Protein AF-A0A972IQE5-F1 (afdb_monomer)

Sequence (345 aa):
GMAANNNPVFAEQLKTFRPAGYCFNGPLTEIPEAVRRFESVESMLDAVRPDFSVIASSGGISLSYALKAAETSRRICLANKESVVLGGRLIPERVKVLGKELIPVDSEHSGLFQLLLGTDPSEIQMAYITASGGALRDWDASKKEDATVEQVLRHPNWKMGAKITVDSATLMNKALEMIEAKFLFGLPTEKIGVAFCHNSFIHALIAYRDGHYKMHAGMPDMRIPIAYAFTCPERVSAPEGHDVIRDGYNGLFEPILLKPADPEAHPALRLARTVLEEPNALRIALNAANEAAVQLFLEKRVSFGEVTRIVEKAVSSQEAWEIESPSEILEFHEEIKRRVRCAYV

Structure (mmCIF, N/CA/C/O backbone):
data_AF-A0A972IQE5-F1
#
_entry.id   AF-A0A972IQE5-F1
#
loop_
_atom_site.group_PDB
_atom_site.id
_atom_site.type_symbol
_atom_site.label_atom_id
_atom_site.label_alt_id
_atom_site.label_comp_id
_atom_site.label_asym_id
_atom_site.label_entity_id
_atom_site.label_seq_id
_atom_site.pdbx_PDB_ins_code
_atom_site.Cartn_x
_atom_site.Cartn_y
_atom_site.Cartn_z
_atom_site.occupancy
_atom_site.B_iso_or_equiv
_atom_site.auth_seq_id
_atom_site.auth_comp_id
_atom_site.auth_asym_id
_atom_site.auth_atom_id
_atom_site.pdbx_PDB_model_num
ATOM 1 N N . GLY A 1 1 ? 18.160 1.786 -14.859 1.00 93.44 1 GLY A N 1
ATOM 2 C CA . GLY A 1 1 ? 18.252 3.165 -14.342 1.00 93.44 1 GLY A CA 1
ATOM 3 C C . GLY A 1 1 ? 18.025 3.157 -12.846 1.00 93.44 1 GLY A C 1
ATOM 4 O O . GLY A 1 1 ? 17.587 2.135 -12.333 1.00 93.44 1 GLY A O 1
ATOM 5 N N . MET A 1 2 ? 18.320 4.252 -12.152 1.00 95.25 2 M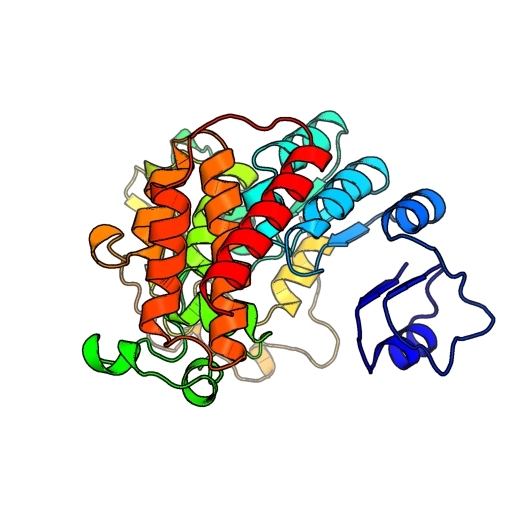ET A N 1
ATOM 6 C CA . MET A 1 2 ? 18.058 4.396 -10.713 1.00 95.25 2 MET A CA 1
ATOM 7 C C . MET A 1 2 ? 17.368 5.726 -10.425 1.00 95.25 2 MET A C 1
ATOM 9 O O . MET A 1 2 ? 17.744 6.746 -10.991 1.00 95.25 2 MET A O 1
ATOM 13 N N . ALA A 1 3 ? 16.379 5.736 -9.537 1.00 94.44 3 ALA A N 1
ATOM 14 C CA . ALA A 1 3 ? 15.700 6.959 -9.130 1.00 94.44 3 ALA A CA 1
ATOM 15 C C . ALA A 1 3 ? 15.634 7.070 -7.607 1.00 94.44 3 ALA A C 1
ATOM 17 O O . ALA A 1 3 ? 15.387 6.073 -6.930 1.00 94.44 3 ALA A O 1
ATOM 18 N N . ALA A 1 4 ? 15.844 8.272 -7.072 1.00 92.25 4 ALA A N 1
ATOM 19 C CA . ALA A 1 4 ? 15.686 8.545 -5.646 1.00 92.25 4 ALA A CA 1
ATOM 20 C C . ALA A 1 4 ? 15.343 10.017 -5.372 1.00 92.25 4 ALA A C 1
ATOM 22 O O . ALA A 1 4 ? 15.527 10.893 -6.218 1.00 92.25 4 ALA A O 1
ATOM 23 N N . ASN A 1 5 ? 14.865 10.281 -4.158 1.00 88.00 5 ASN A N 1
ATOM 24 C CA . ASN A 1 5 ? 14.629 11.620 -3.627 1.00 88.00 5 ASN A CA 1
ATOM 25 C C . ASN A 1 5 ? 15.332 11.737 -2.268 1.00 88.00 5 ASN A C 1
ATOM 27 O O . ASN A 1 5 ? 15.163 10.842 -1.441 1.00 88.00 5 ASN A O 1
ATOM 31 N N . ASN A 1 6 ? 16.120 12.797 -2.056 1.00 82.00 6 ASN A N 1
ATOM 32 C CA . ASN A 1 6 ? 16.798 13.118 -0.791 1.00 82.00 6 ASN A CA 1
ATOM 33 C C . ASN A 1 6 ? 17.418 11.901 -0.074 1.00 82.00 6 ASN A C 1
ATOM 35 O O . ASN A 1 6 ? 17.213 11.687 1.120 1.00 82.00 6 ASN A O 1
ATOM 39 N N . ASN A 1 7 ? 18.169 11.079 -0.813 1.00 83.56 7 ASN A N 1
ATOM 40 C CA . ASN A 1 7 ? 18.771 9.859 -0.285 1.00 83.56 7 ASN A CA 1
ATOM 41 C C . ASN A 1 7 ? 20.300 10.019 -0.144 1.00 83.56 7 ASN A C 1
ATOM 43 O O . ASN A 1 7 ? 20.986 10.141 -1.162 1.00 83.56 7 ASN A O 1
ATOM 47 N N . PRO A 1 8 ? 20.849 9.978 1.088 1.00 85.00 8 PRO A N 1
ATOM 48 C CA . PRO A 1 8 ? 22.265 10.250 1.340 1.00 85.00 8 PRO A CA 1
ATOM 49 C C . PRO A 1 8 ? 23.209 9.172 0.795 1.00 85.00 8 PRO A C 1
ATOM 51 O O . PRO A 1 8 ? 24.376 9.461 0.554 1.00 85.00 8 PRO A O 1
ATOM 54 N N . VAL A 1 9 ? 22.730 7.943 0.568 1.00 89.44 9 VAL A N 1
ATOM 55 C CA . VAL A 1 9 ? 23.556 6.852 0.024 1.00 89.44 9 VAL A CA 1
ATOM 56 C C . VAL A 1 9 ? 23.466 6.740 -1.498 1.00 89.44 9 VAL A C 1
ATOM 58 O O . VAL A 1 9 ? 24.129 5.892 -2.092 1.00 89.44 9 VAL A O 1
ATOM 61 N N . PHE A 1 10 ? 22.664 7.584 -2.157 1.00 91.12 10 PHE A N 1
ATOM 62 C CA . PHE A 1 10 ? 22.405 7.457 -3.591 1.00 91.12 10 PHE A CA 1
ATOM 63 C C . PHE A 1 10 ? 23.668 7.646 -4.438 1.00 91.12 10 PHE A C 1
ATOM 65 O O . PHE A 1 10 ? 23.875 6.899 -5.389 1.00 91.12 10 PHE A O 1
ATOM 72 N N . ALA A 1 11 ? 24.556 8.573 -4.063 1.00 88.62 11 ALA A N 1
ATOM 73 C CA . ALA A 1 11 ? 25.835 8.765 -4.751 1.00 88.62 11 ALA A CA 1
ATOM 74 C C . ALA A 1 11 ? 26.698 7.487 -4.732 1.00 88.62 11 ALA A C 1
ATOM 76 O O . ALA A 1 11 ? 27.207 7.065 -5.770 1.00 88.62 11 ALA A O 1
ATOM 77 N N . GLU A 1 12 ? 26.792 6.816 -3.581 1.00 90.19 12 GLU A N 1
ATOM 78 C CA . GLU A 1 12 ? 27.522 5.548 -3.446 1.00 90.19 12 GLU A CA 1
ATOM 79 C C . GLU A 1 12 ? 26.855 4.403 -4.219 1.00 90.19 12 GLU A C 1
ATOM 81 O O . GLU A 1 12 ? 27.531 3.581 -4.843 1.00 90.19 12 GLU A O 1
ATOM 86 N N . GLN A 1 13 ? 25.522 4.378 -4.270 1.00 92.31 13 GLN A N 1
ATOM 87 C CA . GLN A 1 13 ? 24.791 3.426 -5.106 1.00 92.31 13 GLN A CA 1
ATOM 88 C C . GLN A 1 13 ? 25.071 3.643 -6.601 1.00 92.31 13 GLN A C 1
ATOM 90 O O . GLN A 1 13 ? 25.310 2.673 -7.319 1.00 92.31 13 GLN A O 1
ATOM 95 N N . LEU A 1 14 ? 25.114 4.894 -7.075 1.00 92.00 14 LEU A N 1
ATOM 96 C CA . LEU A 1 14 ? 25.473 5.205 -8.463 1.00 92.00 14 LEU A CA 1
ATOM 97 C C . LEU A 1 14 ? 26.908 4.763 -8.791 1.00 92.00 14 LEU A C 1
ATOM 99 O O . LEU A 1 14 ? 27.133 4.200 -9.863 1.00 92.00 14 LEU A O 1
ATOM 103 N N . LYS A 1 15 ? 27.864 4.963 -7.871 1.00 90.31 15 LYS A N 1
ATOM 104 C CA . LYS A 1 15 ? 29.258 4.497 -8.023 1.00 90.31 15 LYS A CA 1
ATOM 105 C C . LYS A 1 15 ? 29.351 2.969 -8.101 1.00 90.31 15 LYS A C 1
ATOM 107 O O . LYS A 1 15 ? 30.102 2.445 -8.925 1.00 90.31 15 LYS A O 1
ATOM 112 N N . THR A 1 16 ? 28.574 2.278 -7.267 1.00 91.81 16 THR A N 1
ATOM 113 C CA . THR A 1 16 ? 28.572 0.812 -7.148 1.00 91.81 16 THR A CA 1
ATOM 114 C C . THR A 1 16 ? 27.916 0.143 -8.354 1.00 91.81 16 THR A C 1
ATOM 116 O O . THR A 1 16 ? 28.518 -0.721 -8.985 1.00 91.81 16 THR A O 1
ATOM 119 N N . PHE A 1 17 ? 26.691 0.549 -8.697 1.00 92.44 17 PHE A N 1
ATOM 120 C CA . PHE A 1 17 ? 25.873 -0.138 -9.703 1.00 92.44 17 PHE A CA 1
ATOM 121 C C . PHE A 1 17 ? 26.025 0.421 -11.117 1.00 92.44 17 PHE A C 1
ATOM 123 O O . PHE A 1 17 ? 25.598 -0.237 -12.063 1.00 92.44 17 PHE A O 1
ATOM 130 N N . ARG A 1 18 ? 26.611 1.619 -11.270 1.00 92.00 18 ARG A N 1
ATOM 131 C CA . ARG A 1 18 ? 26.897 2.274 -12.560 1.00 92.00 18 ARG A CA 1
ATOM 132 C C . ARG A 1 18 ? 25.730 2.159 -13.556 1.00 92.00 18 ARG A C 1
ATOM 134 O O . ARG A 1 18 ? 25.900 1.601 -14.642 1.00 92.00 18 ARG A O 1
ATOM 141 N N . PRO A 1 19 ? 24.518 2.624 -13.194 1.00 93.25 19 PRO A N 1
ATOM 142 C CA . PRO A 1 19 ? 23.351 2.431 -14.044 1.00 93.25 19 PRO A CA 1
ATOM 143 C C . PRO A 1 19 ? 23.502 3.185 -15.373 1.00 93.25 19 PRO A C 1
ATOM 145 O O . PRO A 1 19 ? 24.199 4.187 -15.454 1.00 93.25 19 PRO A O 1
ATOM 148 N N . ALA A 1 20 ? 22.761 2.778 -16.407 1.00 91.94 20 ALA A N 1
ATOM 149 C CA . ALA A 1 20 ? 22.719 3.511 -17.682 1.00 91.94 20 ALA A CA 1
ATOM 150 C C . ALA A 1 20 ? 22.157 4.947 -17.559 1.00 91.94 20 ALA A C 1
ATOM 152 O O . ALA A 1 20 ? 22.320 5.773 -18.455 1.00 91.94 20 ALA A O 1
ATOM 153 N N . GLY A 1 21 ? 21.459 5.243 -16.462 1.00 92.94 21 GLY A N 1
ATOM 154 C CA . GLY A 1 21 ? 20.810 6.524 -16.234 1.00 92.94 21 GLY A CA 1
ATOM 155 C C . GLY A 1 21 ? 20.270 6.666 -14.821 1.00 92.94 21 GLY A C 1
ATOM 156 O O . GLY A 1 21 ? 19.983 5.653 -14.171 1.00 92.94 21 GLY A O 1
ATOM 157 N N . TYR A 1 22 ? 20.104 7.906 -14.366 1.00 94.12 22 TYR A N 1
ATOM 158 C CA . TYR A 1 22 ? 19.488 8.198 -13.078 1.00 94.12 22 TYR A CA 1
ATOM 159 C C . TYR A 1 22 ? 18.570 9.423 -13.085 1.00 94.12 22 TYR A C 1
ATOM 161 O O . TYR A 1 22 ? 18.769 10.360 -13.854 1.00 94.12 22 TYR A O 1
ATOM 169 N N . CYS A 1 23 ? 17.607 9.432 -12.166 1.00 93.62 23 CYS A N 1
ATOM 170 C CA . CYS A 1 23 ? 16.791 10.594 -11.820 1.00 93.62 23 CYS A CA 1
ATOM 171 C C . CYS A 1 23 ? 16.951 10.879 -10.322 1.00 93.62 23 CYS A C 1
ATOM 173 O O . CYS A 1 23 ? 16.808 9.979 -9.495 1.00 93.62 23 CYS A O 1
ATOM 175 N N . PHE A 1 24 ? 17.263 12.119 -9.951 1.00 90.88 24 PHE A N 1
ATOM 176 C CA . PHE A 1 24 ? 17.431 12.485 -8.546 1.00 90.88 24 PHE A CA 1
ATOM 177 C C . PHE A 1 24 ? 16.863 13.862 -8.254 1.00 90.88 24 PHE A C 1
ATOM 179 O O . PHE A 1 24 ? 17.204 14.837 -8.934 1.00 90.88 24 PHE A O 1
ATOM 186 N N . ASN A 1 25 ? 16.046 13.920 -7.206 1.00 85.31 25 ASN A N 1
ATOM 187 C CA . ASN A 1 25 ? 15.580 15.161 -6.614 1.00 85.31 25 ASN A CA 1
ATOM 188 C C . ASN A 1 25 ? 16.308 15.377 -5.276 1.00 85.31 25 ASN A C 1
ATOM 190 O O . ASN A 1 25 ? 16.213 14.541 -4.379 1.00 85.31 25 ASN A O 1
ATOM 194 N N . GLY A 1 26 ? 17.084 16.456 -5.179 1.00 80.62 26 GLY A N 1
ATOM 195 C CA . GLY A 1 26 ? 17.929 16.773 -4.025 1.00 80.62 26 GLY A CA 1
ATOM 196 C C . GLY A 1 26 ? 19.362 17.175 -4.406 1.00 80.62 26 GLY A C 1
ATOM 197 O O . GLY A 1 26 ? 19.743 17.104 -5.581 1.00 80.62 26 GLY A O 1
ATOM 198 N N . PRO A 1 27 ? 20.182 17.593 -3.426 1.00 76.06 27 PRO A N 1
ATOM 199 C CA . PRO A 1 27 ? 21.587 17.908 -3.655 1.00 76.06 27 PRO A CA 1
ATOM 200 C C . PRO A 1 27 ? 22.407 16.623 -3.856 1.00 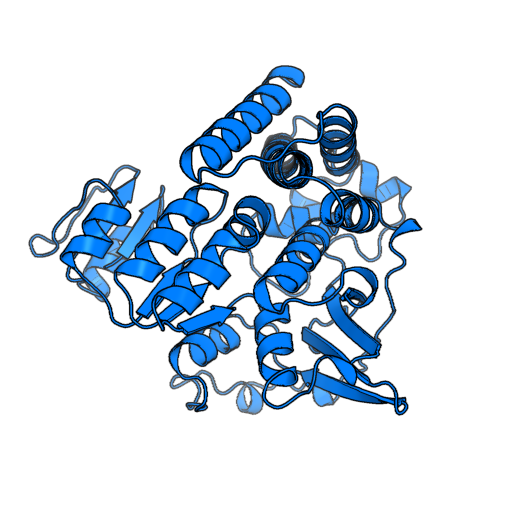76.06 27 PRO A C 1
ATOM 202 O O . PRO A 1 27 ? 22.425 15.747 -2.996 1.00 76.06 27 PRO A O 1
ATOM 205 N N . LEU A 1 28 ? 23.104 16.517 -4.989 1.00 72.56 28 LEU A N 1
ATOM 206 C CA . LEU A 1 28 ? 24.140 15.506 -5.233 1.00 72.56 28 LEU A CA 1
ATOM 207 C C . LEU A 1 28 ? 25.488 16.219 -5.272 1.00 72.56 28 LEU A C 1
ATOM 209 O O . LEU A 1 28 ? 25.705 17.066 -6.135 1.00 72.56 28 LEU A O 1
ATOM 213 N N . THR A 1 29 ? 26.373 15.892 -4.335 1.00 69.00 29 THR A N 1
ATOM 214 C CA . THR A 1 29 ? 27.712 16.495 -4.242 1.00 69.00 29 THR A CA 1
ATOM 215 C C . THR A 1 29 ? 28.724 15.821 -5.163 1.00 69.00 29 THR A C 1
ATOM 217 O O . THR A 1 29 ? 29.633 16.483 -5.649 1.00 69.00 29 THR A O 1
ATOM 220 N N . GLU A 1 30 ? 28.548 14.529 -5.450 1.00 73.50 30 GLU A N 1
ATOM 221 C CA . GLU A 1 30 ? 29.411 13.755 -6.344 1.00 73.50 30 GLU A CA 1
ATOM 222 C C . GLU A 1 30 ? 28.560 12.885 -7.271 1.00 73.50 30 GLU A C 1
ATOM 224 O O . GLU A 1 30 ? 27.720 12.103 -6.819 1.00 73.50 30 GLU A O 1
ATOM 229 N N . ILE A 1 31 ? 28.780 13.016 -8.580 1.00 69.81 31 ILE A N 1
ATOM 230 C CA . ILE A 1 31 ? 28.115 12.219 -9.614 1.00 69.81 31 ILE A CA 1
ATOM 231 C C . ILE A 1 31 ? 29.214 11.522 -10.421 1.00 69.81 31 ILE A C 1
ATOM 233 O O . ILE A 1 31 ? 30.147 12.196 -10.858 1.00 69.81 31 ILE A O 1
ATOM 237 N N . PRO A 1 32 ? 29.139 10.199 -10.649 1.00 69.25 32 PRO A N 1
ATOM 238 C CA . PRO A 1 32 ? 30.074 9.538 -11.551 1.00 69.25 32 PRO A CA 1
ATOM 239 C C . PRO A 1 32 ? 29.927 10.100 -12.976 1.00 69.25 32 PRO A C 1
ATOM 241 O O . PRO A 1 32 ? 28.820 10.102 -13.513 1.00 69.25 32 PRO A O 1
ATOM 244 N N . GLU A 1 33 ? 31.028 10.519 -13.613 1.00 68.50 33 GLU A N 1
ATOM 245 C CA . GLU A 1 33 ? 31.034 11.165 -14.946 1.00 68.50 33 GLU A CA 1
ATOM 246 C C . GLU A 1 33 ? 30.325 10.352 -16.051 1.00 68.50 33 GLU A C 1
ATOM 248 O O . GLU A 1 33 ? 29.857 10.913 -17.038 1.00 68.50 33 GLU A O 1
ATOM 253 N N . ALA A 1 34 ? 30.209 9.031 -15.884 1.00 73.06 34 ALA A N 1
ATOM 254 C CA . ALA A 1 34 ? 29.675 8.112 -16.889 1.00 73.06 34 ALA A CA 1
ATOM 255 C C . ALA A 1 34 ? 28.157 7.840 -16.798 1.00 73.06 34 ALA A C 1
ATOM 257 O O . ALA A 1 34 ? 27.642 7.050 -17.590 1.00 73.06 34 ALA A O 1
ATOM 258 N N . VAL A 1 35 ? 27.426 8.436 -15.846 1.00 85.75 35 VAL A N 1
ATOM 259 C CA . VAL A 1 35 ? 25.992 8.147 -15.648 1.00 85.75 35 VAL A CA 1
ATOM 260 C C . VAL A 1 35 ? 25.136 9.326 -16.117 1.00 85.75 35 VAL A C 1
ATOM 262 O O . VAL A 1 35 ? 25.214 10.427 -15.577 1.00 85.75 35 VAL A O 1
ATOM 265 N N . ARG A 1 36 ? 24.261 9.094 -17.103 1.00 90.81 36 ARG A N 1
ATOM 266 C CA . ARG A 1 36 ? 23.362 10.127 -17.641 1.00 90.81 36 ARG A CA 1
ATOM 267 C C . ARG A 1 36 ? 22.282 10.521 -16.626 1.00 90.81 36 ARG A C 1
ATOM 269 O O . ARG A 1 36 ? 21.518 9.670 -16.171 1.00 90.81 36 ARG A O 1
ATOM 276 N N . ARG A 1 37 ? 22.161 11.820 -16.338 1.00 92.00 37 ARG A N 1
ATOM 277 C CA . ARG A 1 37 ? 21.039 12.383 -15.572 1.00 92.00 37 ARG A CA 1
ATOM 278 C C . ARG A 1 37 ? 19.808 12.576 -16.462 1.00 92.00 37 ARG A C 1
ATOM 280 O O . ARG A 1 37 ? 19.929 13.035 -17.596 1.00 92.00 37 ARG A O 1
ATOM 287 N N . PHE A 1 38 ? 18.640 12.274 -15.913 1.00 94.44 38 PHE A N 1
ATOM 288 C CA . PHE A 1 38 ? 17.323 12.559 -16.477 1.00 94.44 38 PHE A CA 1
ATOM 289 C C . PHE A 1 38 ? 16.562 13.532 -15.571 1.00 94.44 38 PHE A C 1
ATOM 291 O O . PHE A 1 38 ? 16.788 13.563 -14.358 1.00 94.44 38 PHE A O 1
ATOM 298 N N . GLU A 1 39 ? 15.675 14.331 -16.164 1.00 92.50 39 GLU A N 1
ATOM 299 C CA . GLU A 1 39 ? 14.858 15.319 -15.443 1.00 92.50 39 GLU A CA 1
ATOM 300 C C . GLU A 1 39 ? 13.659 14.679 -14.735 1.00 92.50 39 GLU A C 1
ATOM 302 O O . GLU A 1 39 ? 13.184 15.201 -13.730 1.00 92.50 39 GLU A O 1
ATOM 307 N N . SER A 1 40 ? 13.199 13.530 -15.232 1.00 94.69 40 SER A N 1
ATOM 308 C CA . SER A 1 40 ? 12.078 12.779 -14.670 1.00 94.69 40 SER A CA 1
ATOM 309 C C . SER A 1 40 ? 12.322 11.273 -14.727 1.00 94.69 40 SER A C 1
ATOM 311 O O . SER A 1 40 ? 13.121 10.777 -15.530 1.00 94.69 40 SER A O 1
ATOM 313 N N . VAL A 1 41 ? 11.610 10.525 -13.884 1.00 95.81 41 VAL A N 1
ATOM 314 C CA . VAL A 1 41 ? 11.645 9.056 -13.912 1.00 95.81 41 VAL A CA 1
ATOM 315 C C . VAL A 1 41 ? 11.053 8.548 -15.225 1.00 95.81 41 VAL A C 1
ATOM 317 O O . VAL A 1 41 ? 11.572 7.600 -15.805 1.00 95.81 41 VAL A O 1
ATOM 320 N N . GLU A 1 42 ? 10.021 9.213 -15.735 1.00 96.25 42 GLU A N 1
ATOM 321 C CA . GLU A 1 42 ? 9.335 8.856 -16.969 1.00 96.25 42 GLU A CA 1
ATOM 322 C C . GLU A 1 42 ? 10.249 8.983 -18.192 1.00 96.25 42 GLU A C 1
ATOM 324 O O . GLU A 1 42 ? 10.339 8.048 -18.987 1.00 96.25 42 GLU A O 1
ATOM 329 N N . SER A 1 43 ? 10.998 10.089 -18.306 1.00 96.94 43 SER A N 1
ATOM 330 C CA . SER A 1 43 ? 11.972 10.275 -19.394 1.00 96.94 43 SER A CA 1
ATOM 331 C C . SER A 1 43 ? 13.135 9.281 -19.305 1.00 96.94 43 SER A C 1
ATOM 333 O O . SER A 1 43 ? 13.643 8.819 -20.330 1.00 96.94 43 SER A O 1
ATOM 335 N N . MET A 1 44 ? 13.534 8.894 -18.087 1.00 96.81 44 MET A N 1
ATOM 336 C CA . MET A 1 44 ? 14.504 7.819 -17.882 1.00 96.81 44 MET A CA 1
ATOM 337 C C . MET A 1 44 ? 13.947 6.465 -18.338 1.00 96.81 44 MET A C 1
ATOM 339 O O . MET A 1 44 ? 14.663 5.715 -18.999 1.00 96.81 44 MET A O 1
ATOM 343 N N . LEU A 1 45 ? 12.697 6.136 -18.000 1.00 96.94 45 LEU A N 1
ATOM 344 C CA . LEU A 1 45 ? 12.048 4.893 -18.426 1.00 96.94 45 LEU A CA 1
ATOM 345 C C . LEU A 1 45 ? 11.940 4.812 -19.955 1.00 96.94 45 LEU A C 1
ATOM 347 O O . LEU A 1 45 ? 12.265 3.768 -20.521 1.00 96.94 45 LEU A O 1
ATOM 351 N N . ASP A 1 46 ? 11.583 5.913 -20.623 1.00 96.75 46 ASP A N 1
ATOM 352 C CA . ASP A 1 46 ? 11.526 5.991 -22.090 1.00 96.75 46 ASP A CA 1
ATOM 353 C C . ASP A 1 46 ? 12.877 5.736 -22.757 1.00 96.75 46 ASP A C 1
ATOM 355 O O . ASP A 1 46 ? 12.955 5.025 -23.761 1.00 96.75 46 ASP A O 1
ATOM 359 N N . ALA A 1 47 ? 13.947 6.309 -22.206 1.00 96.25 47 ALA A N 1
ATOM 360 C CA . ALA A 1 47 ? 15.280 6.172 -22.775 1.00 96.25 47 ALA A CA 1
ATOM 361 C C . ALA A 1 47 ? 15.924 4.813 -22.467 1.00 96.25 47 ALA A C 1
ATOM 363 O O . ALA A 1 47 ? 16.637 4.271 -23.307 1.00 96.25 47 ALA A O 1
ATOM 364 N N . VAL A 1 48 ? 15.710 4.277 -21.260 1.00 94.56 48 VAL A N 1
ATOM 365 C CA . VAL A 1 48 ? 16.358 3.040 -20.797 1.00 94.56 48 VAL A CA 1
ATOM 366 C C . VAL A 1 48 ? 15.605 1.789 -21.253 1.00 94.56 48 VAL A C 1
ATOM 368 O O . VAL A 1 48 ? 16.256 0.790 -21.536 1.00 94.56 48 VAL A O 1
ATOM 371 N N . ARG A 1 49 ? 14.263 1.828 -21.302 1.00 95.00 49 ARG A N 1
ATOM 372 C CA . ARG A 1 49 ? 13.372 0.695 -21.640 1.00 95.00 49 ARG A CA 1
ATOM 373 C C . ARG A 1 49 ? 13.779 -0.633 -20.977 1.00 95.00 49 ARG A C 1
ATOM 375 O O . ARG A 1 49 ? 14.117 -1.589 -21.671 1.00 95.00 49 ARG A O 1
ATOM 382 N N . PRO A 1 50 ? 13.807 -0.691 -19.635 1.00 96.00 50 PRO A N 1
ATOM 383 C CA . PRO A 1 50 ? 14.331 -1.851 -18.924 1.00 96.00 50 PRO A CA 1
ATOM 384 C C . PRO A 1 50 ? 13.397 -3.062 -19.042 1.00 96.00 50 PRO A C 1
ATOM 386 O O . PRO A 1 50 ? 12.183 -2.904 -19.090 1.00 96.00 50 PRO A O 1
ATOM 389 N N . ASP A 1 51 ? 13.932 -4.282 -18.971 1.00 96.88 51 ASP A N 1
ATOM 390 C CA . ASP A 1 51 ? 13.093 -5.487 -18.895 1.00 96.88 51 ASP A CA 1
ATOM 391 C C . ASP A 1 51 ? 12.198 -5.474 -17.645 1.00 96.88 51 ASP A C 1
ATOM 393 O O . ASP A 1 51 ? 10.998 -5.741 -17.720 1.00 96.88 51 ASP A O 1
ATOM 397 N N . PHE A 1 52 ? 12.765 -5.085 -16.502 1.00 97.75 52 PHE A N 1
ATOM 398 C CA . PHE A 1 52 ? 12.086 -5.053 -15.209 1.00 97.75 52 PHE A CA 1
ATOM 399 C C . PHE A 1 52 ? 12.105 -3.643 -14.620 1.00 97.75 52 PHE A C 1
ATOM 401 O O . PHE A 1 52 ? 13.116 -2.940 -14.674 1.00 97.75 52 PHE A O 1
ATOM 408 N N . SER A 1 53 ? 11.000 -3.222 -14.011 1.00 97.94 53 SER A N 1
ATOM 409 C CA . SER A 1 53 ? 10.916 -1.968 -13.255 1.00 97.94 53 SER A CA 1
ATOM 410 C C . SER A 1 53 ? 10.390 -2.216 -11.855 1.00 97.94 53 SER A C 1
ATOM 412 O O . SER A 1 53 ? 9.251 -2.641 -11.692 1.00 97.94 53 SER A O 1
ATOM 414 N N . VAL A 1 54 ? 11.212 -1.923 -10.847 1.00 98.06 54 VAL A N 1
ATOM 415 C CA . VAL A 1 54 ? 10.791 -1.953 -9.443 1.00 98.06 54 VAL A CA 1
ATOM 416 C C . VAL A 1 54 ? 10.255 -0.583 -9.062 1.00 98.06 54 VAL A C 1
ATOM 418 O O . VAL A 1 54 ? 11.007 0.390 -9.016 1.00 98.06 54 VAL A O 1
ATOM 421 N N . ILE A 1 55 ? 8.959 -0.509 -8.776 1.00 97.38 55 ILE A N 1
ATOM 422 C CA . ILE A 1 55 ? 8.302 0.727 -8.353 1.00 97.38 55 ILE A CA 1
ATOM 423 C C . ILE A 1 55 ? 8.189 0.705 -6.830 1.00 97.38 55 ILE A C 1
ATOM 425 O O . ILE A 1 55 ? 7.273 0.101 -6.274 1.00 97.38 55 ILE A O 1
ATOM 429 N N . ALA A 1 56 ? 9.164 1.333 -6.167 1.00 94.56 56 ALA A N 1
ATOM 430 C CA . ALA A 1 56 ? 9.311 1.352 -4.706 1.00 94.56 56 ALA A CA 1
ATOM 431 C C . ALA A 1 56 ? 9.378 2.769 -4.105 1.00 94.56 56 ALA A C 1
ATOM 433 O O . ALA A 1 56 ? 9.651 2.932 -2.916 1.00 94.56 56 ALA A O 1
ATOM 434 N N . SER A 1 57 ? 9.145 3.807 -4.912 1.00 90.88 57 SER A N 1
ATOM 435 C CA . SER A 1 57 ? 8.969 5.170 -4.404 1.00 90.88 57 SER A CA 1
ATOM 436 C C . SER A 1 57 ? 7.708 5.241 -3.540 1.00 90.88 57 SER A C 1
ATOM 438 O O . SER A 1 57 ? 6.739 4.544 -3.816 1.00 90.88 57 SER A O 1
ATOM 440 N N . SER A 1 58 ? 7.709 6.050 -2.481 1.00 86.75 58 SER A N 1
ATOM 441 C CA . SER A 1 58 ? 6.548 6.231 -1.602 1.00 86.75 58 SER A CA 1
ATOM 442 C C . SER A 1 58 ? 5.593 7.310 -2.117 1.00 86.75 58 SER A C 1
ATOM 444 O O . SER A 1 58 ? 6.050 8.316 -2.662 1.00 86.75 58 SER A O 1
ATOM 446 N N . GLY A 1 59 ? 4.305 7.155 -1.815 1.00 88.00 59 GLY A N 1
ATOM 447 C CA . GLY A 1 59 ? 3.266 8.153 -2.066 1.00 88.00 59 GLY A CA 1
ATOM 448 C C . GLY A 1 59 ? 2.688 8.135 -3.482 1.00 88.00 59 GLY A C 1
ATOM 449 O O . GLY A 1 59 ? 3.085 7.334 -4.329 1.00 88.00 59 GLY A O 1
ATOM 450 N N . GLY A 1 60 ? 1.733 9.035 -3.727 1.00 90.56 60 GLY A N 1
ATOM 451 C CA . GLY A 1 60 ? 0.876 8.994 -4.917 1.00 90.56 60 GLY A CA 1
ATOM 452 C C . GLY A 1 60 ? 1.577 9.095 -6.276 1.00 90.56 60 GLY A C 1
ATOM 453 O O . GLY A 1 60 ? 1.137 8.454 -7.228 1.00 90.56 60 GLY A O 1
ATOM 454 N N . ILE A 1 61 ? 2.707 9.809 -6.369 1.00 92.31 61 ILE A N 1
ATOM 455 C CA . ILE A 1 61 ? 3.449 10.005 -7.632 1.00 92.31 61 ILE A CA 1
ATOM 456 C C . ILE A 1 61 ? 3.856 8.686 -8.308 1.00 92.31 61 ILE A C 1
ATOM 458 O O . ILE A 1 61 ? 3.963 8.611 -9.526 1.00 92.31 61 ILE A O 1
ATOM 462 N N . SER A 1 62 ? 4.007 7.607 -7.536 1.00 95.31 62 SER A N 1
ATOM 463 C CA . SER A 1 62 ? 4.295 6.272 -8.064 1.00 95.31 62 SER A CA 1
ATOM 464 C C . SER A 1 62 ? 3.241 5.755 -9.051 1.00 95.31 62 SER A C 1
ATOM 466 O O . SER A 1 62 ? 3.555 4.853 -9.827 1.00 95.31 62 SER A O 1
ATOM 468 N N . LEU A 1 63 ? 2.027 6.324 -9.076 1.00 97.50 63 LEU A N 1
ATOM 469 C CA . LEU A 1 63 ? 1.029 6.052 -10.114 1.00 97.50 63 LEU A CA 1
ATOM 470 C C . LEU A 1 63 ? 1.551 6.406 -11.514 1.00 97.50 63 LEU A C 1
ATOM 472 O O . LEU A 1 63 ? 1.449 5.573 -12.417 1.00 97.50 63 LEU A O 1
ATOM 476 N N . SER A 1 64 ? 2.155 7.586 -11.705 1.00 97.00 64 SER A N 1
ATOM 477 C CA . SER A 1 64 ? 2.699 7.974 -13.016 1.00 97.00 64 SER A CA 1
ATOM 478 C C . SER A 1 64 ? 3.854 7.057 -13.418 1.00 97.00 64 SER A C 1
ATOM 480 O O . SER A 1 64 ? 3.910 6.580 -14.552 1.00 97.00 64 SER A O 1
ATOM 482 N N . TYR A 1 65 ? 4.720 6.713 -12.461 1.00 97.19 65 TYR A N 1
ATOM 483 C CA . TYR A 1 65 ? 5.856 5.821 -12.690 1.00 97.19 65 TYR A CA 1
ATOM 484 C C . TYR A 1 65 ? 5.412 4.402 -13.058 1.00 97.19 65 TYR A C 1
ATOM 486 O O . TYR A 1 65 ? 5.978 3.808 -13.974 1.00 97.19 65 TYR A O 1
ATOM 494 N N . ALA A 1 66 ? 4.393 3.860 -12.385 1.00 97.88 66 ALA A N 1
ATOM 495 C CA . ALA A 1 66 ? 3.853 2.535 -12.675 1.00 97.88 66 ALA A CA 1
ATOM 496 C C . ALA A 1 66 ? 3.167 2.484 -14.047 1.00 97.88 66 ALA A C 1
ATOM 498 O O . ALA A 1 66 ? 3.414 1.559 -14.821 1.00 97.88 66 ALA A O 1
ATOM 499 N N . LEU A 1 67 ? 2.363 3.497 -14.388 1.00 97.75 67 LEU A N 1
ATOM 500 C CA . LEU A 1 67 ? 1.743 3.596 -15.712 1.00 97.75 67 LEU A CA 1
ATOM 501 C C . LEU A 1 67 ? 2.795 3.716 -16.813 1.00 97.75 67 LEU A C 1
ATOM 503 O O . LEU A 1 67 ? 2.683 3.047 -17.840 1.00 97.75 67 LEU A O 1
ATOM 507 N N . LYS A 1 68 ? 3.854 4.498 -16.579 1.00 97.94 68 LYS A N 1
ATOM 508 C CA . LYS A 1 68 ? 4.942 4.619 -17.543 1.00 97.94 68 LYS A CA 1
ATOM 509 C C . LYS A 1 68 ? 5.736 3.323 -17.691 1.00 97.94 68 LYS A C 1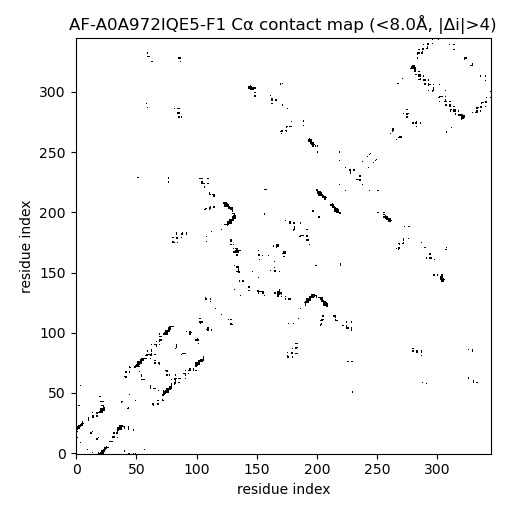
ATOM 511 O O . LYS A 1 68 ? 6.027 2.902 -18.808 1.00 97.94 68 LYS A O 1
ATOM 516 N N . ALA A 1 69 ? 6.030 2.650 -16.582 1.00 97.94 69 ALA A N 1
ATOM 517 C CA . ALA A 1 69 ? 6.692 1.351 -16.593 1.00 97.94 69 ALA A CA 1
ATOM 518 C C . ALA A 1 69 ? 5.870 0.283 -17.334 1.00 97.94 69 ALA A C 1
ATOM 520 O O . ALA A 1 69 ? 6.455 -0.579 -17.985 1.00 97.94 69 ALA A O 1
ATOM 521 N N . ALA A 1 70 ? 4.534 0.362 -17.311 1.00 97.56 70 ALA A N 1
ATOM 522 C CA . ALA A 1 70 ? 3.678 -0.519 -18.108 1.00 97.56 70 ALA A CA 1
ATOM 523 C C . ALA A 1 70 ? 3.900 -0.358 -19.621 1.00 97.56 70 ALA A C 1
ATOM 525 O O . ALA A 1 70 ? 3.757 -1.319 -20.372 1.00 97.56 70 ALA A O 1
ATOM 526 N N . GLU A 1 71 ? 4.280 0.833 -20.082 1.00 97.19 71 GLU A N 1
ATOM 527 C CA . GLU A 1 71 ? 4.575 1.096 -21.495 1.00 97.19 71 GLU A CA 1
ATOM 528 C C . GLU A 1 71 ? 5.985 0.640 -21.885 1.00 97.19 71 GLU A C 1
ATOM 530 O O . GLU A 1 71 ? 6.203 0.090 -22.970 1.00 97.19 71 GLU A O 1
ATOM 535 N N . THR A 1 72 ? 6.961 0.884 -21.010 1.00 97.62 72 THR A N 1
ATOM 536 C CA . THR A 1 72 ? 8.383 0.746 -21.350 1.00 97.62 72 THR A CA 1
ATOM 537 C C . THR A 1 72 ? 8.957 -0.618 -21.017 1.00 97.62 72 THR A C 1
ATOM 539 O O . THR A 1 72 ? 9.873 -1.064 -21.708 1.00 97.62 72 THR A O 1
ATOM 542 N N . SER A 1 73 ? 8.427 -1.270 -19.985 1.00 98.06 73 SER A N 1
ATOM 543 C CA . SER A 1 73 ? 9.043 -2.441 -19.368 1.00 98.06 73 SER A CA 1
ATOM 544 C C . SER A 1 73 ? 8.320 -3.727 -19.752 1.00 98.06 73 SER A C 1
ATOM 546 O O . SER A 1 73 ? 7.173 -3.712 -20.206 1.00 98.06 73 SER A O 1
ATOM 548 N N . ARG A 1 74 ? 8.997 -4.872 -19.640 1.00 97.62 74 ARG A N 1
ATOM 549 C CA . ARG A 1 74 ? 8.355 -6.185 -19.809 1.00 97.62 74 ARG A CA 1
ATOM 550 C C . ARG A 1 74 ? 7.578 -6.567 -18.548 1.00 97.62 74 ARG A C 1
ATOM 552 O O . ARG A 1 74 ? 6.451 -7.047 -18.656 1.00 97.62 74 ARG A O 1
ATOM 559 N N . ARG A 1 75 ? 8.170 -6.314 -17.379 1.00 98.31 75 ARG A N 1
ATOM 560 C CA . ARG A 1 75 ? 7.604 -6.628 -16.066 1.00 98.31 75 ARG A CA 1
ATOM 561 C C . ARG A 1 75 ? 7.705 -5.448 -15.106 1.00 98.31 75 ARG A C 1
ATOM 563 O O . ARG A 1 75 ? 8.751 -4.809 -14.986 1.00 98.31 75 ARG A O 1
ATOM 570 N N . ILE A 1 76 ? 6.625 -5.203 -14.377 1.00 98.44 76 ILE A N 1
ATOM 571 C CA . ILE A 1 76 ? 6.570 -4.269 -13.256 1.00 98.44 76 ILE A CA 1
ATOM 572 C C . ILE A 1 76 ? 6.583 -5.078 -11.961 1.00 98.44 76 ILE A C 1
ATOM 574 O O . ILE A 1 76 ? 5.706 -5.909 -11.737 1.00 98.44 76 ILE A O 1
ATOM 578 N N . CYS A 1 77 ? 7.558 -4.807 -11.101 1.00 98.44 77 CYS A N 1
ATOM 579 C CA . CYS A 1 77 ? 7.615 -5.301 -9.732 1.00 98.44 77 CYS A CA 1
ATOM 580 C C . CYS A 1 77 ? 7.089 -4.182 -8.821 1.00 98.44 77 CYS A C 1
ATOM 582 O O . CYS A 1 77 ? 7.798 -3.208 -8.550 1.00 98.44 77 CYS A O 1
ATOM 584 N N . LEU A 1 78 ? 5.825 -4.271 -8.411 1.00 98.25 78 LEU A N 1
ATOM 585 C CA . LEU A 1 78 ? 5.118 -3.172 -7.755 1.00 98.25 78 LEU A CA 1
ATOM 586 C C . LEU A 1 78 ? 5.176 -3.307 -6.231 1.00 98.25 78 LEU A C 1
ATOM 588 O O . LEU A 1 78 ? 4.539 -4.189 -5.666 1.00 98.25 78 LEU A O 1
ATOM 592 N N . ALA A 1 79 ? 5.948 -2.438 -5.575 1.00 96.81 79 ALA A N 1
ATOM 593 C CA . ALA A 1 79 ? 6.034 -2.359 -4.112 1.00 96.81 79 ALA A CA 1
ATOM 594 C C . ALA A 1 79 ? 5.218 -1.197 -3.530 1.00 96.81 79 ALA A C 1
ATOM 596 O O . ALA A 1 79 ? 4.893 -1.189 -2.347 1.00 96.81 79 ALA A O 1
ATOM 597 N N . ASN A 1 80 ? 4.923 -0.182 -4.344 1.00 96.44 80 ASN A N 1
ATOM 598 C CA . ASN A 1 80 ? 4.139 0.964 -3.919 1.00 96.44 80 ASN A CA 1
ATOM 599 C C . ASN A 1 80 ? 2.629 0.672 -3.989 1.00 96.44 80 ASN A C 1
ATOM 601 O O . ASN A 1 80 ? 2.040 0.725 -5.072 1.00 96.44 80 ASN A O 1
ATOM 605 N N . LYS A 1 81 ? 1.999 0.457 -2.831 1.00 95.38 81 LYS A N 1
ATOM 606 C CA . LYS A 1 81 ? 0.546 0.251 -2.722 1.00 95.38 81 LYS A CA 1
ATOM 607 C C . LYS A 1 81 ? -0.278 1.486 -3.060 1.00 95.38 81 LYS A C 1
ATOM 609 O O . LYS A 1 81 ? -1.368 1.365 -3.613 1.00 95.38 81 LYS A O 1
ATOM 614 N N . GLU A 1 82 ? 0.228 2.686 -2.756 1.00 96.50 82 GLU A N 1
ATOM 615 C CA . GLU A 1 82 ? -0.509 3.934 -2.979 1.00 96.50 82 GLU A CA 1
ATOM 616 C C . GLU A 1 82 ? -0.893 4.113 -4.453 1.00 96.50 82 GLU A C 1
ATOM 618 O O . GLU A 1 82 ? -2.014 4.505 -4.746 1.00 96.50 82 GLU A O 1
ATOM 623 N N . SER A 1 83 ? -0.028 3.720 -5.384 1.00 97.00 83 SER A N 1
ATOM 624 C CA . SER A 1 83 ? -0.297 3.756 -6.821 1.00 97.00 83 SER A CA 1
ATOM 625 C C . SER A 1 83 ? -1.530 2.934 -7.214 1.00 97.00 83 SER A C 1
ATOM 627 O O . SER A 1 83 ? -2.327 3.382 -8.038 1.00 97.00 83 SER A O 1
ATOM 629 N N . VAL A 1 84 ? -1.742 1.776 -6.580 1.00 97.62 84 VAL A N 1
ATOM 630 C CA . VAL A 1 84 ? -2.928 0.935 -6.787 1.00 97.62 84 VAL A CA 1
ATOM 631 C C . VAL A 1 84 ? -4.137 1.508 -6.058 1.00 97.62 84 VAL A C 1
ATOM 633 O O . VAL A 1 84 ? -5.232 1.515 -6.610 1.00 97.62 84 VAL A O 1
ATOM 636 N N . VAL A 1 85 ? -3.962 2.028 -4.840 1.00 97.75 85 VAL A N 1
ATOM 637 C CA . VAL A 1 85 ? -5.059 2.663 -4.091 1.00 97.75 85 VAL A CA 1
ATOM 638 C C . VAL A 1 85 ? -5.641 3.850 -4.859 1.00 97.75 85 VAL A C 1
ATOM 640 O O . VAL A 1 85 ? -6.860 3.971 -4.968 1.00 97.75 85 VAL A O 1
ATOM 643 N N . LEU A 1 86 ? -4.781 4.701 -5.420 1.00 97.69 86 LEU A N 1
ATOM 644 C CA . LEU A 1 86 ? -5.192 5.865 -6.200 1.00 97.69 86 LEU A CA 1
ATOM 645 C C . LEU A 1 86 ? -5.710 5.456 -7.580 1.00 97.69 86 LEU A C 1
ATOM 647 O O . LEU A 1 86 ? -6.837 5.779 -7.946 1.00 97.69 86 LEU A O 1
ATOM 651 N N . GLY A 1 87 ? -4.896 4.713 -8.333 1.00 95.94 87 GLY A N 1
ATOM 652 C CA . GLY A 1 87 ? -5.183 4.374 -9.722 1.00 95.94 87 GLY A CA 1
ATOM 653 C C . GLY A 1 87 ? -6.220 3.269 -9.901 1.00 95.94 87 GLY A C 1
ATOM 654 O O . GLY A 1 87 ? -6.696 3.057 -11.012 1.00 95.94 87 GLY A O 1
ATOM 655 N N . GLY A 1 88 ? -6.576 2.539 -8.844 1.00 96.25 88 GLY A N 1
ATOM 656 C CA . GLY A 1 88 ? -7.494 1.408 -8.906 1.00 96.25 88 GLY A CA 1
ATOM 657 C C . GLY A 1 88 ? -7.125 0.428 -10.020 1.00 96.25 88 GLY A C 1
ATOM 658 O O . GLY A 1 88 ? -6.066 -0.201 -10.010 1.00 96.25 88 GLY A O 1
ATOM 659 N N . ARG A 1 89 ? -8.004 0.322 -11.020 1.00 95.25 89 ARG A N 1
ATOM 660 C CA . ARG A 1 89 ? -7.833 -0.581 -12.166 1.00 95.25 89 ARG A CA 1
ATOM 661 C C . ARG A 1 89 ? -6.843 -0.087 -13.223 1.00 95.25 89 ARG A C 1
ATOM 663 O O . ARG A 1 89 ? -6.412 -0.899 -14.034 1.00 95.25 89 ARG A O 1
ATOM 670 N N . LEU A 1 90 ? -6.434 1.184 -13.199 1.00 96.88 90 LEU A N 1
ATOM 671 C CA . LEU A 1 90 ? -5.620 1.791 -14.258 1.00 96.88 90 LEU A CA 1
ATOM 672 C C . LEU A 1 90 ? -4.311 1.029 -14.514 1.00 96.88 90 LEU A C 1
ATOM 674 O O . LEU A 1 90 ? -3.984 0.748 -15.666 1.00 96.88 90 LEU A O 1
ATOM 678 N N . ILE A 1 91 ? -3.574 0.658 -13.459 1.00 97.12 91 ILE A N 1
ATOM 679 C CA . ILE A 1 91 ? -2.300 -0.069 -13.603 1.00 97.12 91 ILE A CA 1
ATOM 680 C C . ILE A 1 91 ? -2.539 -1.519 -14.072 1.00 97.12 91 ILE A C 1
ATOM 682 O O . ILE A 1 91 ? -1.978 -1.884 -15.112 1.00 97.12 91 ILE A O 1
ATOM 686 N N . PRO A 1 92 ? -3.368 -2.348 -13.394 1.00 97.00 92 PRO A N 1
ATOM 687 C CA . PRO A 1 92 ? -3.637 -3.715 -13.850 1.00 97.00 92 PRO A CA 1
ATOM 688 C C . PRO A 1 92 ? -4.211 -3.794 -15.270 1.00 97.00 92 PRO A C 1
ATOM 690 O O . PRO A 1 92 ? -3.779 -4.633 -16.062 1.00 97.00 92 PRO A O 1
ATOM 693 N N . GLU A 1 93 ? -5.155 -2.918 -15.626 1.00 96.75 93 GLU A N 1
ATOM 694 C CA . GLU A 1 93 ? -5.764 -2.906 -16.960 1.00 96.75 93 GLU A CA 1
ATOM 695 C C . GLU A 1 93 ? -4.764 -2.481 -18.029 1.00 96.75 93 GLU A C 1
ATOM 697 O O . GLU A 1 93 ? -4.679 -3.135 -19.069 1.00 96.75 93 GLU A O 1
ATOM 702 N N . ARG A 1 94 ? -3.946 -1.451 -17.768 1.00 97.12 94 ARG A N 1
ATOM 703 C CA . ARG A 1 94 ? -2.905 -1.029 -18.711 1.00 97.12 94 ARG A CA 1
ATOM 704 C C . ARG A 1 94 ? -1.895 -2.143 -18.968 1.00 97.12 94 ARG A C 1
ATOM 706 O O . ARG A 1 94 ? -1.570 -2.410 -20.123 1.00 97.12 94 ARG A O 1
ATOM 713 N N . VAL A 1 95 ? -1.427 -2.806 -17.911 1.00 97.69 95 VAL A N 1
ATOM 714 C CA . VAL A 1 95 ? -0.505 -3.945 -18.017 1.00 97.69 95 VAL A CA 1
ATOM 715 C C . VAL A 1 95 ? -1.127 -5.079 -18.833 1.00 97.69 95 VAL A C 1
ATOM 717 O O . VAL A 1 95 ? -0.481 -5.598 -19.745 1.00 97.69 95 VAL A O 1
ATOM 720 N N . LYS A 1 96 ? -2.394 -5.416 -18.563 1.00 97.00 96 LYS A N 1
ATOM 721 C CA . LYS A 1 96 ? -3.130 -6.456 -19.291 1.00 97.00 96 LYS A CA 1
ATOM 722 C C . LYS A 1 96 ? -3.277 -6.124 -20.777 1.00 97.00 96 LYS A C 1
ATOM 724 O O . LYS A 1 96 ? -2.989 -6.976 -21.613 1.00 97.00 96 LYS A O 1
ATOM 729 N N . VAL A 1 97 ? -3.697 -4.902 -21.111 1.00 97.94 97 VAL A N 1
ATOM 730 C CA . VAL A 1 97 ? -3.876 -4.442 -22.502 1.00 97.94 97 VAL A CA 1
ATOM 731 C C . VAL A 1 97 ? -2.562 -4.491 -23.283 1.00 97.94 97 VAL A C 1
ATOM 733 O O . VAL A 1 97 ? -2.556 -4.859 -24.454 1.00 97.94 97 VAL A O 1
ATOM 736 N N . LEU A 1 98 ? -1.444 -4.159 -22.637 1.00 97.81 98 LEU A N 1
ATOM 737 C CA . LEU A 1 98 ? -0.119 -4.153 -23.259 1.00 97.81 98 LEU A CA 1
ATOM 738 C C . LEU A 1 98 ? 0.592 -5.518 -23.234 1.00 97.81 98 LEU A C 1
ATOM 740 O O . LEU A 1 98 ? 1.732 -5.611 -23.695 1.00 97.81 98 LEU A O 1
ATOM 744 N N . GLY A 1 99 ? -0.042 -6.565 -22.693 1.00 97.62 99 GLY A N 1
ATOM 745 C CA . GLY A 1 99 ? 0.544 -7.905 -22.594 1.00 97.62 99 GLY A CA 1
ATOM 746 C C . GLY A 1 99 ? 1.808 -7.954 -21.730 1.00 97.62 99 GLY A C 1
ATOM 747 O O . GLY A 1 99 ? 2.747 -8.680 -22.056 1.00 97.62 99 GLY A O 1
ATOM 748 N N . LYS A 1 100 ? 1.868 -7.134 -20.675 1.00 97.75 100 LYS A N 1
ATOM 749 C CA . LYS A 1 100 ? 2.996 -7.065 -19.735 1.00 97.75 100 LYS A CA 1
ATOM 750 C C . LYS A 1 100 ? 2.720 -7.878 -18.475 1.00 97.75 100 LYS A C 1
ATOM 752 O O . LYS A 1 100 ? 1.620 -8.383 -18.264 1.00 97.75 100 LYS A O 1
ATOM 757 N N . GLU A 1 101 ? 3.723 -7.969 -17.614 1.00 97.94 101 GLU A N 1
ATOM 758 C CA . GLU A 1 101 ? 3.616 -8.649 -16.325 1.00 97.94 101 GLU A CA 1
ATOM 759 C C . GLU A 1 101 ? 3.562 -7.627 -15.183 1.00 97.94 101 GLU A C 1
ATOM 761 O O . GLU A 1 101 ? 4.361 -6.691 -15.140 1.00 97.94 101 GLU A O 1
ATOM 766 N N . LEU A 1 102 ? 2.639 -7.819 -14.239 1.00 98.12 102 LEU A N 1
ATOM 767 C CA . LEU A 1 102 ? 2.545 -7.048 -12.998 1.00 98.12 102 LEU A CA 1
ATOM 768 C C . LEU A 1 102 ? 2.690 -8.010 -11.826 1.00 98.12 102 LEU A C 1
ATOM 770 O O . LEU A 1 102 ? 1.799 -8.825 -11.596 1.00 98.12 102 LEU A O 1
ATOM 774 N N . ILE A 1 103 ? 3.805 -7.919 -11.104 1.00 98.31 103 ILE A N 1
ATOM 775 C CA . ILE A 1 103 ? 4.086 -8.784 -9.960 1.00 98.31 103 ILE A CA 1
ATOM 776 C C . ILE A 1 103 ? 4.111 -7.945 -8.676 1.00 98.31 103 ILE A C 1
ATOM 778 O O . ILE A 1 103 ? 4.925 -7.019 -8.578 1.00 98.31 103 ILE A O 1
ATOM 782 N N . PRO A 1 104 ? 3.242 -8.236 -7.691 1.00 98.06 104 PRO A N 1
ATOM 783 C CA . PRO A 1 104 ? 3.258 -7.536 -6.415 1.00 98.06 104 PRO A CA 1
ATOM 784 C C . PRO A 1 104 ? 4.500 -7.888 -5.593 1.00 98.06 104 PRO A C 1
ATOM 786 O O . PRO A 1 104 ? 4.902 -9.050 -5.501 1.00 98.06 104 PRO A O 1
ATOM 789 N N . VAL A 1 105 ? 5.081 -6.864 -4.975 1.00 98.00 105 VAL A N 1
ATOM 790 C CA . VAL A 1 105 ? 6.244 -6.963 -4.083 1.00 98.00 105 VAL A CA 1
ATOM 791 C C . VAL A 1 105 ? 5.845 -6.810 -2.618 1.00 98.00 105 VAL A C 1
ATOM 793 O O . VAL A 1 105 ? 6.564 -7.319 -1.761 1.00 98.00 105 VAL A O 1
ATOM 796 N N . ASP A 1 106 ? 4.728 -6.142 -2.315 1.00 96.81 106 ASP A N 1
ATOM 797 C CA . ASP A 1 106 ? 4.195 -6.100 -0.949 1.00 96.81 106 ASP A CA 1
ATOM 798 C C . ASP A 1 106 ? 4.021 -7.535 -0.412 1.00 96.81 106 ASP A C 1
ATOM 800 O O . ASP A 1 106 ? 3.590 -8.419 -1.155 1.00 96.81 106 ASP A O 1
ATOM 804 N N . SER A 1 107 ? 4.435 -7.810 0.827 1.00 95.69 107 SER A N 1
ATOM 805 C CA . SER A 1 107 ? 4.627 -9.179 1.331 1.00 95.69 107 SER A CA 1
ATOM 806 C C . SER A 1 107 ? 3.345 -10.006 1.282 1.00 95.69 107 SER A C 1
ATOM 808 O O . SER A 1 107 ? 3.348 -11.162 0.847 1.00 95.69 107 SER A O 1
ATOM 810 N N . GLU A 1 108 ? 2.235 -9.403 1.688 1.00 98.06 108 GLU A N 1
ATOM 811 C CA . GLU A 1 108 ? 0.927 -10.033 1.752 1.00 98.06 108 GLU A CA 1
ATOM 812 C C . GLU A 1 108 ? 0.353 -10.262 0.352 1.00 98.06 108 GLU A C 1
ATOM 814 O O . GLU A 1 108 ? -0.194 -11.332 0.080 1.00 98.06 108 GLU A O 1
ATOM 819 N N . HIS A 1 109 ? 0.543 -9.326 -0.580 1.00 98.38 109 HIS A N 1
ATOM 820 C CA . HIS A 1 109 ? 0.107 -9.480 -1.972 1.00 98.38 109 HIS A CA 1
ATOM 821 C C . HIS A 1 109 ? 1.014 -10.411 -2.758 1.00 98.38 109 HIS A C 1
ATOM 823 O O . HIS A 1 109 ? 0.519 -11.162 -3.586 1.00 98.38 109 HIS A O 1
ATOM 829 N N . SER A 1 110 ? 2.313 -10.444 -2.479 1.00 97.94 110 SER A N 1
ATOM 830 C CA . SER A 1 110 ? 3.221 -11.463 -3.007 1.00 97.94 110 SER A CA 1
ATOM 831 C C . SER A 1 110 ? 2.798 -12.858 -2.535 1.00 97.94 110 SER A C 1
ATOM 833 O O . SER A 1 110 ? 2.794 -13.815 -3.315 1.00 97.94 110 SER A O 1
ATOM 835 N N . GLY A 1 111 ? 2.364 -12.973 -1.274 1.00 97.50 111 GLY A N 1
ATOM 836 C CA . GLY A 1 111 ? 1.778 -14.192 -0.726 1.00 97.50 111 GLY A CA 1
ATOM 837 C C . GLY A 1 111 ? 0.460 -14.572 -1.401 1.00 97.50 111 GLY A C 1
ATOM 838 O O . GLY A 1 111 ? 0.319 -15.701 -1.867 1.00 97.50 111 GLY A O 1
ATOM 839 N N . LEU A 1 112 ? -0.489 -13.636 -1.513 1.00 97.88 112 LEU A N 1
ATOM 840 C CA . LEU A 1 112 ? -1.758 -13.870 -2.209 1.00 97.88 112 LEU A CA 1
ATOM 841 C C . LEU A 1 112 ? -1.542 -14.235 -3.674 1.00 97.88 112 LEU A C 1
ATOM 843 O O . LEU A 1 112 ? -2.132 -15.204 -4.135 1.00 97.88 112 LEU A O 1
ATOM 847 N N . PHE A 1 113 ? -0.670 -13.523 -4.384 1.00 97.69 113 PHE A N 1
ATOM 848 C CA . PHE A 1 113 ? -0.334 -13.802 -5.775 1.00 97.69 113 PHE A CA 1
ATOM 849 C C . PHE A 1 113 ? 0.084 -15.263 -5.947 1.00 97.69 113 PHE A C 1
ATOM 851 O O . PHE A 1 113 ? -0.498 -15.964 -6.766 1.00 97.69 113 PHE A O 1
ATOM 858 N N . GLN A 1 114 ? 0.998 -15.756 -5.106 1.00 96.94 114 GLN A N 1
ATOM 859 C CA . GLN A 1 114 ? 1.442 -17.152 -5.129 1.00 96.94 114 GLN A CA 1
ATOM 860 C C . GLN A 1 114 ? 0.333 -18.154 -4.776 1.00 96.94 114 GLN A C 1
ATOM 862 O O . GLN A 1 114 ? 0.272 -19.225 -5.373 1.00 96.94 114 GLN A O 1
ATOM 867 N N . LEU A 1 115 ? -0.548 -17.829 -3.825 1.00 97.00 115 LEU A N 1
ATOM 868 C CA . LEU A 1 115 ? -1.673 -18.695 -3.443 1.00 97.00 115 LEU A CA 1
ATOM 869 C C . LEU A 1 115 ? -2.778 -18.745 -4.508 1.00 97.00 115 LEU A C 1
ATOM 871 O O . LEU A 1 115 ? -3.508 -19.736 -4.599 1.00 97.00 115 LEU A O 1
ATOM 875 N N . LEU A 1 116 ? -2.914 -17.674 -5.289 1.00 95.38 116 LEU A N 1
ATOM 876 C CA . LEU A 1 116 ? -3.904 -17.531 -6.352 1.00 95.38 116 LEU A CA 1
ATOM 877 C C . LEU A 1 116 ? -3.449 -18.156 -7.678 1.00 95.38 116 LEU A C 1
ATOM 879 O O . LEU A 1 116 ? -4.291 -18.393 -8.543 1.00 95.38 116 LEU A O 1
ATOM 883 N N . LEU A 1 117 ? -2.157 -18.465 -7.850 1.00 91.94 117 LEU A N 1
ATOM 884 C CA . LEU A 1 117 ? -1.669 -19.163 -9.043 1.00 91.94 117 LEU A CA 1
ATOM 885 C C . LEU A 1 117 ? -2.389 -20.509 -9.214 1.00 91.94 117 LEU A C 1
ATOM 887 O O . LEU A 1 117 ? -2.298 -21.394 -8.365 1.00 91.94 117 LEU A O 1
ATOM 891 N N . GLY A 1 118 ? -3.098 -20.657 -10.336 1.00 88.00 118 GLY A N 1
ATOM 892 C CA . GLY A 1 118 ? -3.862 -21.866 -10.656 1.00 88.00 118 GLY A CA 1
ATOM 893 C C . GLY A 1 118 ? -5.134 -22.065 -9.824 1.00 88.00 118 GLY A C 1
ATOM 894 O O . GLY A 1 118 ? -5.694 -23.156 -9.857 1.00 88.00 118 GLY A O 1
ATOM 895 N N . THR A 1 119 ? -5.584 -21.048 -9.084 1.00 90.56 119 THR A N 1
ATOM 896 C CA . THR A 1 119 ? -6.814 -21.090 -8.281 1.00 90.56 119 THR A CA 1
ATOM 897 C C . THR A 1 119 ? -7.976 -20.452 -9.046 1.00 90.56 119 THR A C 1
ATOM 899 O O . THR A 1 119 ? -7.829 -19.346 -9.568 1.00 90.56 119 THR A O 1
ATOM 902 N N . ASP A 1 120 ? -9.144 -21.102 -9.075 1.00 90.56 120 ASP A N 1
ATOM 903 C CA . ASP A 1 120 ? -10.377 -20.479 -9.571 1.00 90.56 120 ASP A CA 1
ATOM 904 C C . ASP A 1 120 ? -10.931 -19.502 -8.507 1.00 90.56 120 ASP A C 1
ATOM 906 O O . ASP A 1 120 ? -11.250 -19.918 -7.387 1.00 90.56 120 ASP A O 1
ATOM 910 N N . PRO A 1 121 ? -11.099 -18.197 -8.816 1.00 88.88 121 PRO A N 1
ATOM 911 C CA . PRO A 1 121 ? -11.694 -17.228 -7.892 1.00 88.88 121 PRO A CA 1
ATOM 912 C C . PRO A 1 121 ? -13.092 -17.606 -7.370 1.00 88.88 121 PRO A C 1
ATOM 914 O O . PRO A 1 121 ? -13.533 -17.092 -6.330 1.00 88.88 121 PRO A O 1
ATOM 917 N N . SER A 1 122 ? -13.812 -18.479 -8.083 1.00 90.94 122 SER A N 1
ATOM 918 C CA . SER A 1 122 ? -15.114 -18.997 -7.667 1.00 90.94 122 SER A CA 1
ATOM 919 C C . SER A 1 122 ? -15.018 -19.924 -6.447 1.00 90.94 122 SER A C 1
ATOM 921 O O . SER A 1 122 ? -15.938 -19.942 -5.631 1.00 90.94 122 SER A O 1
ATOM 923 N N . GLU A 1 123 ? -13.892 -20.611 -6.251 1.00 94.81 123 GLU A N 1
ATOM 924 C CA . GLU A 1 123 ? -13.658 -21.545 -5.140 1.00 94.81 123 GLU A CA 1
ATOM 925 C C . GLU A 1 123 ? -13.298 -20.826 -3.833 1.00 94.81 123 GLU A C 1
ATOM 927 O O . GLU A 1 123 ? -13.455 -21.375 -2.739 1.00 94.81 123 GLU A O 1
ATOM 932 N N . ILE A 1 124 ? -12.845 -19.575 -3.938 1.00 96.44 124 ILE A N 1
ATOM 933 C CA . ILE A 1 124 ? -12.427 -18.754 -2.803 1.00 96.44 124 ILE A CA 1
ATOM 934 C C . ILE A 1 124 ? -13.650 -18.361 -1.976 1.00 96.44 124 ILE A C 1
ATOM 936 O O . ILE A 1 124 ? -14.554 -17.672 -2.466 1.00 96.44 124 ILE A O 1
ATOM 940 N N . GLN A 1 125 ? -13.645 -18.743 -0.701 1.00 97.44 125 GLN A N 1
ATOM 941 C CA . GLN A 1 125 ? -14.576 -18.230 0.299 1.00 97.44 125 GLN A CA 1
ATOM 942 C C . GLN A 1 125 ? -14.072 -16.895 0.856 1.00 97.44 125 GLN A C 1
ATOM 944 O O . GLN A 1 125 ? -14.838 -15.939 0.930 1.00 97.44 125 GLN A O 1
ATOM 949 N N . MET A 1 126 ? -12.788 -16.825 1.220 1.00 97.62 126 MET A N 1
ATOM 950 C CA . MET A 1 126 ? -12.170 -15.630 1.795 1.00 97.62 126 MET A CA 1
ATOM 951 C C . MET A 1 126 ? -10.661 -15.616 1.530 1.00 97.62 126 MET A C 1
ATOM 953 O O . MET A 1 126 ? -9.994 -16.631 1.698 1.00 97.62 126 MET A O 1
ATOM 957 N N . ALA A 1 127 ? -10.106 -14.467 1.169 1.00 97.94 127 ALA A N 1
ATOM 958 C CA . ALA A 1 127 ? -8.675 -14.210 1.092 1.00 97.94 127 ALA A CA 1
ATOM 959 C C . ALA A 1 127 ? -8.290 -13.261 2.229 1.00 97.94 127 ALA A C 1
ATOM 961 O O . ALA A 1 127 ? -8.793 -12.141 2.297 1.00 97.94 127 ALA A O 1
ATOM 962 N N . TYR A 1 128 ? -7.405 -13.691 3.125 1.00 98.25 128 TYR A N 1
ATOM 963 C CA . TYR A 1 128 ? -6.909 -12.847 4.204 1.00 98.25 128 TYR A CA 1
ATOM 964 C C . TYR A 1 128 ? -5.493 -12.361 3.917 1.00 98.25 128 TYR A C 1
ATOM 966 O O . TYR A 1 128 ? -4.595 -13.156 3.630 1.00 98.25 128 TYR A O 1
ATOM 974 N N . ILE A 1 129 ? -5.300 -11.059 4.096 1.00 98.00 129 ILE A N 1
ATOM 975 C CA . ILE A 1 129 ? -3.993 -10.422 4.250 1.00 98.00 129 ILE A CA 1
ATOM 976 C C . ILE A 1 129 ? -3.690 -10.275 5.744 1.00 98.00 129 ILE A C 1
ATOM 978 O O . ILE A 1 129 ? -4.551 -9.884 6.537 1.00 98.00 129 ILE A O 1
ATOM 982 N N . THR A 1 130 ? -2.480 -10.616 6.176 1.00 98.00 130 THR A N 1
ATOM 983 C CA . THR A 1 130 ? -2.181 -10.720 7.614 1.00 98.00 130 THR A CA 1
ATOM 984 C C . THR A 1 130 ? -1.539 -9.465 8.186 1.00 98.00 130 THR A C 1
ATOM 986 O O . THR A 1 130 ? -0.626 -8.936 7.581 1.00 98.00 130 THR A O 1
ATOM 989 N N . ALA A 1 131 ? -1.933 -8.996 9.369 1.00 97.06 131 ALA A N 1
ATOM 990 C CA . ALA A 1 131 ? -1.338 -7.829 10.028 1.00 97.06 131 ALA A CA 1
ATOM 991 C C . ALA A 1 131 ? -0.463 -8.213 11.233 1.00 97.06 131 ALA A C 1
ATOM 993 O O . ALA A 1 131 ? -0.869 -9.020 12.069 1.00 97.06 131 ALA A O 1
ATOM 994 N N . SER A 1 132 ? 0.684 -7.545 11.404 1.00 95.50 132 SER A N 1
ATOM 995 C CA . SER A 1 132 ? 1.507 -7.650 12.625 1.00 95.50 132 SER A CA 1
ATOM 996 C C . SER A 1 132 ? 0.829 -7.029 13.858 1.00 95.50 132 SER A C 1
ATOM 998 O O . SER A 1 132 ? 1.151 -7.391 14.994 1.00 95.50 132 SER A O 1
ATOM 1000 N N . GLY A 1 133 ? -0.088 -6.079 13.633 1.00 93.25 133 GLY A N 1
ATOM 1001 C CA . GLY A 1 133 ? -0.706 -5.219 14.648 1.00 93.25 133 GLY A CA 1
ATOM 1002 C C . GLY A 1 133 ? 0.098 -3.955 14.995 1.00 93.25 133 GLY A C 1
ATOM 1003 O O . GLY A 1 133 ? -0.393 -3.118 15.748 1.00 93.25 133 GLY A O 1
ATOM 1004 N N . GLY A 1 134 ? 1.314 -3.803 14.459 1.00 93.94 134 GLY A N 1
ATOM 1005 C CA . GLY A 1 134 ? 2.188 -2.658 14.724 1.00 93.94 134 GLY A CA 1
ATOM 1006 C C . GLY A 1 134 ? 2.749 -2.595 16.151 1.00 93.94 134 GLY A C 1
ATOM 1007 O O . GLY A 1 134 ? 2.586 -3.512 16.957 1.00 93.94 134 GLY A O 1
ATOM 1008 N N . ALA A 1 135 ? 3.433 -1.489 16.464 1.00 93.62 135 ALA A N 1
ATOM 1009 C CA . ALA A 1 135 ? 4.135 -1.285 17.739 1.00 93.62 135 ALA A CA 1
ATOM 1010 C C . ALA A 1 135 ? 3.207 -1.234 18.964 1.00 93.62 135 ALA A C 1
ATOM 1012 O O . ALA A 1 135 ? 3.614 -1.577 20.071 1.00 93.62 135 ALA A O 1
ATOM 1013 N N . LEU A 1 136 ? 1.952 -0.822 18.766 1.00 93.19 136 LEU A N 1
ATOM 1014 C CA . LEU A 1 136 ? 0.990 -0.606 19.847 1.00 93.19 136 LEU A CA 1
ATOM 1015 C C . LEU A 1 136 ? 0.009 -1.775 20.018 1.00 93.19 136 LEU A C 1
ATOM 1017 O O . LEU A 1 136 ? -0.991 -1.636 20.716 1.00 93.19 136 LEU A O 1
ATOM 1021 N N . ARG A 1 137 ? 0.233 -2.923 19.368 1.00 91.75 137 ARG A N 1
ATOM 1022 C CA . ARG A 1 137 ? -0.739 -4.033 19.320 1.00 91.75 137 ARG A CA 1
ATOM 1023 C C . ARG A 1 137 ? -1.227 -4.510 20.693 1.00 91.75 137 ARG A C 1
ATOM 1025 O O . ARG A 1 137 ? -2.413 -4.784 20.833 1.00 91.75 137 ARG A O 1
ATOM 1032 N N . ASP A 1 138 ? -0.345 -4.493 21.690 1.00 90.56 138 ASP A N 1
ATOM 1033 C CA . ASP A 1 138 ? -0.606 -4.961 23.059 1.00 90.56 138 ASP A CA 1
ATOM 1034 C C . ASP A 1 138 ? -1.068 -3.835 24.007 1.00 90.56 138 ASP A C 1
ATOM 1036 O O . ASP A 1 138 ? -1.161 -4.027 25.217 1.00 90.56 138 ASP A O 1
ATOM 1040 N N . TRP A 1 139 ? -1.318 -2.631 23.480 1.00 93.25 139 TRP A N 1
ATOM 1041 C CA . TRP A 1 139 ? -1.726 -1.475 24.278 1.00 93.25 139 TRP A CA 1
ATOM 1042 C C . TRP A 1 139 ? -3.245 -1.349 24.372 1.00 93.25 139 TRP A C 1
ATOM 1044 O O . TRP A 1 139 ? -3.976 -1.566 23.397 1.00 93.25 139 TRP A O 1
ATOM 1054 N N . ASP A 1 140 ? -3.697 -0.875 25.531 1.00 89.12 140 ASP A N 1
ATOM 1055 C CA . ASP A 1 140 ? -5.076 -0.450 25.756 1.00 89.12 140 ASP A CA 1
ATOM 1056 C C . ASP A 1 140 ? -5.445 0.725 24.838 1.00 89.12 140 ASP A C 1
ATOM 1058 O O . ASP A 1 140 ? -4.616 1.593 24.555 1.00 89.12 140 ASP A O 1
ATOM 1062 N N . ALA A 1 141 ? -6.708 0.792 24.409 1.00 83.88 141 ALA A N 1
ATOM 1063 C CA . ALA A 1 141 ? -7.184 1.823 23.483 1.00 83.88 141 ALA A CA 1
ATOM 1064 C C . ALA A 1 141 ? -6.932 3.256 23.989 1.00 83.88 141 ALA A C 1
ATOM 1066 O O . ALA A 1 141 ? -6.475 4.096 23.221 1.00 83.88 141 ALA A O 1
ATOM 1067 N N . SER A 1 142 ? -7.143 3.517 25.284 1.00 85.44 142 SER A N 1
ATOM 1068 C CA . SER A 1 142 ? -6.890 4.836 25.881 1.00 85.44 142 SER A CA 1
ATOM 1069 C C . SER A 1 142 ? -5.414 5.233 25.857 1.00 85.44 142 SER A C 1
ATOM 1071 O O . SER A 1 142 ? -5.105 6.399 25.665 1.00 85.44 142 SER A O 1
ATOM 1073 N N . LYS A 1 143 ? -4.490 4.274 26.002 1.00 89.56 143 LYS A N 1
ATOM 1074 C CA . LYS A 1 143 ? -3.043 4.544 25.952 1.00 89.56 143 LYS A CA 1
ATOM 1075 C C . LYS A 1 143 ? -2.539 4.774 24.533 1.00 89.56 143 LYS A C 1
ATOM 1077 O O . LYS A 1 143 ? -1.531 5.447 24.354 1.00 89.56 143 LYS A O 1
ATOM 1082 N N . LYS A 1 144 ? -3.203 4.188 23.530 1.00 92.31 144 LYS A N 1
ATOM 1083 C CA . LYS A 1 144 ? -2.851 4.389 22.117 1.00 92.31 144 LYS A CA 1
ATOM 1084 C C . LYS A 1 144 ? -3.048 5.840 21.699 1.00 92.31 144 LYS A C 1
ATOM 1086 O O . LYS A 1 144 ? -2.232 6.346 20.943 1.00 92.31 144 LYS A O 1
ATOM 1091 N N . GLU A 1 145 ? -4.094 6.485 22.208 1.00 92.19 145 GLU A N 1
ATOM 1092 C CA . GLU A 1 145 ? -4.476 7.860 21.872 1.00 92.19 145 GLU A CA 1
ATOM 1093 C C . GLU A 1 145 ? -3.298 8.847 21.959 1.00 92.19 145 GLU A C 1
ATOM 1095 O O . GLU A 1 145 ? -3.051 9.602 21.016 1.00 92.19 145 GLU A O 1
ATOM 1100 N N . ASP A 1 146 ? -2.531 8.753 23.048 1.00 93.81 146 ASP A N 1
ATOM 1101 C CA . ASP A 1 146 ? -1.437 9.666 23.397 1.00 93.81 146 ASP A CA 1
ATOM 1102 C C . ASP A 1 146 ? -0.040 9.093 23.088 1.00 93.81 146 ASP A C 1
ATOM 1104 O O . ASP A 1 146 ? 0.973 9.590 23.588 1.00 93.81 146 ASP A O 1
ATOM 1108 N N . ALA A 1 147 ? 0.045 8.024 22.288 1.00 96.69 147 ALA A N 1
ATOM 1109 C CA . ALA A 1 147 ? 1.322 7.401 21.958 1.00 96.69 147 ALA A CA 1
ATOM 1110 C C . ALA A 1 147 ? 2.251 8.383 21.222 1.00 96.69 147 ALA A C 1
ATOM 1112 O O . ALA A 1 147 ? 1.859 9.041 20.256 1.00 96.69 147 ALA A O 1
ATOM 1113 N N . THR A 1 148 ? 3.513 8.462 21.649 1.00 97.06 148 THR A N 1
ATOM 1114 C CA . THR A 1 148 ? 4.496 9.358 21.029 1.00 97.06 148 THR A CA 1
ATOM 1115 C C . THR A 1 148 ? 5.027 8.789 19.715 1.00 97.06 148 THR A C 1
ATOM 1117 O O . THR A 1 148 ? 5.011 7.576 19.482 1.00 97.06 148 THR A O 1
ATOM 1120 N N . VAL A 1 149 ? 5.587 9.658 18.868 1.00 97.44 149 VAL A N 1
ATOM 1121 C CA . VAL A 1 149 ? 6.270 9.256 17.626 1.00 97.44 149 VAL A CA 1
ATOM 1122 C C . VAL A 1 149 ? 7.326 8.183 17.904 1.00 97.44 149 VAL A C 1
ATOM 1124 O O . VAL A 1 149 ? 7.378 7.160 17.229 1.00 97.44 149 VAL A O 1
ATOM 1127 N N . GLU A 1 150 ? 8.137 8.363 18.944 1.00 97.00 150 GLU A N 1
ATOM 1128 C CA . GLU A 1 150 ? 9.211 7.434 19.300 1.00 97.00 150 GLU A CA 1
ATOM 1129 C C . GLU A 1 150 ? 8.691 6.064 19.752 1.00 97.00 150 GLU A C 1
ATOM 1131 O O . GLU A 1 150 ? 9.391 5.067 19.576 1.00 97.00 150 GLU A O 1
ATOM 1136 N N . GLN A 1 151 ? 7.492 6.000 20.338 1.00 96.56 151 GLN A N 1
ATOM 1137 C CA . GLN A 1 151 ? 6.843 4.743 20.715 1.00 96.56 151 GLN A CA 1
ATOM 1138 C C . GLN A 1 151 ? 6.278 4.035 19.482 1.00 96.56 151 GLN A C 1
ATOM 1140 O O . GLN A 1 151 ? 6.498 2.837 19.306 1.00 96.56 151 GLN A O 1
ATOM 1145 N N . VAL A 1 152 ? 5.619 4.782 18.593 1.00 96.50 152 VAL A N 1
ATOM 1146 C CA . VAL A 1 152 ? 5.032 4.247 17.357 1.00 96.50 152 VAL A CA 1
ATOM 1147 C C . VAL A 1 152 ? 6.103 3.715 16.404 1.00 96.50 152 VAL A C 1
ATOM 1149 O O . VAL A 1 152 ? 5.917 2.656 15.811 1.00 96.50 152 VAL A O 1
ATOM 1152 N N . LEU A 1 153 ? 7.253 4.390 16.295 1.00 96.56 153 LEU A N 1
ATOM 1153 C CA . LEU A 1 153 ? 8.332 4.007 15.375 1.00 96.56 153 LEU A CA 1
ATOM 1154 C C . LEU A 1 153 ? 9.125 2.749 15.790 1.00 96.56 153 LEU A C 1
ATOM 1156 O O . LEU A 1 153 ? 10.002 2.303 15.050 1.00 96.56 153 LEU A O 1
ATOM 1160 N N . ARG A 1 154 ? 8.821 2.136 16.941 1.00 94.44 154 ARG A N 1
ATOM 1161 C CA . ARG A 1 154 ? 9.469 0.902 17.426 1.00 94.44 154 ARG A CA 1
ATOM 1162 C C . ARG A 1 154 ? 8.690 -0.346 17.004 1.00 94.44 154 ARG A C 1
ATOM 1164 O O . ARG A 1 154 ? 8.137 -1.056 17.841 1.00 94.44 154 ARG A O 1
ATOM 1171 N N . HIS A 1 155 ? 8.635 -0.621 15.701 1.00 92.88 155 HIS A N 1
ATOM 1172 C CA . HIS A 1 155 ? 7.943 -1.810 15.193 1.00 92.88 155 HIS A CA 1
ATOM 1173 C C . HIS A 1 155 ? 8.649 -3.113 15.642 1.00 92.88 155 HIS A C 1
ATOM 1175 O O . HIS A 1 155 ? 9.867 -3.215 15.493 1.00 92.88 155 HIS A O 1
ATOM 1181 N N . PRO A 1 156 ? 7.920 -4.138 16.135 1.00 88.19 156 PRO A N 1
ATOM 1182 C CA . PRO A 1 156 ? 8.530 -5.339 16.721 1.00 88.19 156 PRO A CA 1
ATOM 1183 C C . PRO A 1 156 ? 9.245 -6.244 15.705 1.00 88.19 156 PRO A C 1
ATOM 1185 O O . PRO A 1 156 ? 10.278 -6.819 16.027 1.00 88.19 156 PRO A O 1
ATOM 1188 N N . ASN A 1 157 ? 8.714 -6.359 14.482 1.00 84.94 157 ASN A N 1
ATOM 1189 C CA . ASN A 1 157 ? 9.187 -7.361 13.510 1.00 84.94 157 ASN A CA 1
ATOM 1190 C C . ASN A 1 157 ? 9.993 -6.788 12.332 1.00 84.94 157 ASN A C 1
ATOM 1192 O O . ASN A 1 157 ? 10.691 -7.530 11.654 1.00 84.94 157 ASN A O 1
ATOM 1196 N N . TRP A 1 158 ? 9.871 -5.491 12.043 1.00 84.56 158 TRP A N 1
ATOM 1197 C CA . TRP A 1 158 ? 10.286 -4.911 10.765 1.00 84.56 158 TRP A CA 1
ATOM 1198 C C . TRP A 1 158 ? 11.043 -3.607 10.994 1.00 84.56 158 TRP A C 1
ATOM 1200 O O . TRP A 1 158 ? 10.657 -2.801 11.837 1.00 84.56 158 TRP A O 1
ATOM 1210 N N . LYS A 1 159 ? 12.086 -3.369 10.196 1.00 86.50 159 LYS A N 1
ATOM 1211 C CA . LYS A 1 159 ? 12.740 -2.059 10.081 1.00 86.50 159 LYS A CA 1
ATOM 1212 C C . LYS A 1 159 ? 12.243 -1.396 8.802 1.00 86.50 159 LYS A C 1
ATOM 1214 O O . LYS A 1 159 ? 12.629 -1.810 7.714 1.00 86.50 159 LYS A O 1
ATOM 1219 N N . MET A 1 160 ? 11.367 -0.405 8.935 1.00 89.38 160 MET A N 1
ATOM 1220 C CA . MET A 1 160 ? 10.675 0.221 7.806 1.00 89.38 160 MET A CA 1
ATOM 1221 C C . MET A 1 160 ? 10.745 1.749 7.879 1.00 89.38 160 MET A C 1
ATOM 1223 O O . MET A 1 160 ? 11.203 2.320 8.868 1.00 89.38 160 MET A O 1
ATOM 1227 N N . GLY A 1 161 ? 10.268 2.421 6.828 1.00 90.44 161 GLY A N 1
ATOM 1228 C CA . GLY A 1 161 ? 10.107 3.875 6.829 1.00 90.44 161 GLY A CA 1
ATOM 1229 C C . GLY A 1 161 ? 9.100 4.359 7.880 1.00 90.44 161 GLY A C 1
ATOM 1230 O O . GLY A 1 161 ? 8.211 3.619 8.309 1.00 90.44 161 GLY A O 1
ATOM 1231 N N . ALA A 1 162 ? 9.210 5.629 8.276 1.00 94.19 162 ALA A N 1
ATOM 1232 C CA . ALA A 1 162 ? 8.369 6.204 9.325 1.00 94.19 162 ALA A CA 1
ATOM 1233 C C . ALA A 1 162 ? 6.868 6.132 8.989 1.00 94.19 162 ALA A C 1
ATOM 1235 O O . ALA A 1 162 ? 6.082 5.675 9.813 1.00 94.19 162 ALA A O 1
ATOM 1236 N N . LYS A 1 163 ? 6.482 6.488 7.754 1.00 94.56 163 LYS A N 1
ATOM 1237 C CA . LYS A 1 163 ? 5.077 6.499 7.311 1.00 94.56 163 LYS A CA 1
ATOM 1238 C C . LYS A 1 163 ? 4.409 5.129 7.433 1.00 94.56 163 LYS A C 1
ATOM 1240 O O . LYS A 1 163 ? 3.399 5.004 8.115 1.00 94.56 163 LYS A O 1
ATOM 1245 N N . ILE A 1 164 ? 5.005 4.093 6.836 1.00 93.62 164 ILE A N 1
ATOM 1246 C CA . ILE A 1 164 ? 4.466 2.723 6.906 1.00 93.62 164 ILE A CA 1
ATOM 1247 C C . ILE A 1 164 ? 4.456 2.182 8.344 1.00 93.62 164 ILE A C 1
ATOM 1249 O O . ILE A 1 164 ? 3.577 1.410 8.714 1.00 93.62 164 ILE A O 1
ATOM 1253 N N . THR A 1 165 ? 5.391 2.624 9.189 1.00 96.50 165 THR A N 1
ATOM 1254 C CA . THR A 1 165 ? 5.415 2.229 10.601 1.00 96.50 165 THR A CA 1
ATOM 1255 C C . THR A 1 165 ? 4.231 2.815 11.377 1.00 96.50 165 THR A C 1
ATOM 1257 O O . THR A 1 165 ? 3.580 2.088 12.129 1.00 96.50 165 THR A O 1
ATOM 1260 N N . VAL A 1 166 ? 3.897 4.092 11.150 1.00 97.44 166 VAL A N 1
ATOM 1261 C CA . VAL A 1 166 ? 2.692 4.725 11.717 1.00 97.44 166 VAL A CA 1
ATOM 1262 C C . VAL A 1 166 ? 1.428 4.053 11.177 1.00 97.44 166 VAL A C 1
ATOM 1264 O O . VAL A 1 166 ? 0.573 3.646 11.961 1.00 97.44 166 VAL A O 1
ATOM 1267 N N . ASP A 1 167 ? 1.351 3.840 9.863 1.00 97.25 167 ASP A N 1
ATOM 1268 C CA . ASP A 1 167 ? 0.230 3.153 9.214 1.00 97.25 167 ASP A CA 1
ATOM 1269 C C . ASP A 1 167 ? 0.019 1.728 9.749 1.00 97.25 167 ASP A C 1
ATOM 1271 O O . ASP A 1 167 ? -1.112 1.253 9.865 1.00 97.25 167 ASP A O 1
ATOM 1275 N N . SER A 1 168 ? 1.097 1.013 10.078 1.00 96.69 168 SER A N 1
ATOM 1276 C CA . SER A 1 168 ? 1.000 -0.317 10.676 1.00 96.69 168 SER A CA 1
ATOM 1277 C C . SER A 1 168 ? 0.413 -0.266 12.085 1.00 96.69 168 SER A C 1
ATOM 1279 O O . SER A 1 168 ? -0.299 -1.196 12.462 1.00 96.69 168 SER A O 1
ATOM 1281 N N . ALA A 1 169 ? 0.710 0.775 12.866 1.00 96.38 169 ALA A N 1
ATOM 1282 C CA . ALA A 1 169 ? 0.175 0.942 14.213 1.00 96.38 169 ALA A CA 1
ATOM 1283 C C . ALA A 1 169 ? -1.305 1.366 14.205 1.00 96.38 169 ALA A C 1
ATOM 1285 O O . ALA A 1 169 ? -2.048 0.979 15.104 1.00 96.38 169 ALA A O 1
ATOM 1286 N N . THR A 1 170 ? -1.747 2.128 13.197 1.00 96.50 170 THR A N 1
ATOM 1287 C CA . THR A 1 170 ? -3.160 2.525 13.018 1.00 96.50 170 THR A CA 1
ATOM 1288 C C . THR A 1 170 ? -3.995 1.477 12.275 1.00 96.50 170 THR A C 1
ATOM 1290 O O . THR A 1 170 ? -5.213 1.612 12.185 1.00 96.50 170 THR A O 1
ATOM 1293 N N . LEU A 1 171 ? -3.351 0.440 11.726 1.00 97.38 171 LEU A N 1
ATOM 1294 C CA . LEU A 1 171 ? -3.900 -0.493 10.731 1.00 97.38 171 LEU A CA 1
ATOM 1295 C C . LEU A 1 171 ? -4.312 0.160 9.405 1.00 97.38 171 LEU A C 1
ATOM 1297 O O . LEU A 1 171 ? -4.853 -0.531 8.540 1.00 97.38 171 LEU A O 1
ATOM 1301 N N . MET A 1 172 ? -3.990 1.438 9.184 1.00 98.06 172 MET A N 1
ATOM 1302 C CA . MET A 1 172 ? -4.184 2.078 7.885 1.00 98.06 172 MET A CA 1
ATOM 1303 C C . MET A 1 172 ? -3.338 1.418 6.796 1.00 98.06 172 MET A C 1
ATOM 1305 O O . MET A 1 172 ? -3.775 1.326 5.656 1.00 98.06 172 MET A O 1
ATOM 1309 N N . ASN A 1 173 ? -2.181 0.848 7.151 1.00 97.62 173 ASN A N 1
ATOM 1310 C CA . ASN A 1 173 ? -1.384 0.058 6.212 1.00 97.62 173 ASN A CA 1
ATOM 1311 C C . ASN A 1 173 ? -2.237 -1.075 5.632 1.00 97.62 173 ASN A C 1
ATOM 1313 O O . ASN A 1 173 ? -2.363 -1.223 4.424 1.00 97.62 173 ASN A O 1
ATOM 1317 N N . LYS A 1 174 ? -2.909 -1.815 6.516 1.00 98.06 174 LYS A N 1
ATOM 1318 C CA . LYS A 1 174 ? -3.734 -2.957 6.141 1.00 98.06 174 LYS A CA 1
ATOM 1319 C C . LYS A 1 174 ? -5.023 -2.532 5.427 1.00 98.06 174 LYS A C 1
ATOM 1321 O O . LYS A 1 174 ? -5.477 -3.232 4.532 1.00 98.06 174 LYS A O 1
ATOM 1326 N N . ALA A 1 175 ? -5.571 -1.366 5.768 1.00 98.19 175 ALA A N 1
ATOM 1327 C CA . ALA A 1 175 ? -6.682 -0.746 5.050 1.00 98.19 175 ALA A CA 1
ATOM 1328 C C . ALA A 1 175 ? -6.320 -0.443 3.580 1.00 98.19 175 ALA A C 1
ATOM 1330 O O . ALA A 1 175 ? -7.066 -0.807 2.672 1.00 98.19 175 ALA A O 1
ATOM 1331 N N . LEU A 1 176 ? -5.147 0.152 3.330 1.00 98.19 176 LEU A N 1
ATOM 1332 C CA . LEU A 1 176 ? -4.640 0.400 1.974 1.00 98.19 176 LEU A CA 1
ATOM 1333 C C . LEU A 1 176 ? -4.387 -0.909 1.213 1.00 98.19 176 LEU A C 1
ATOM 1335 O O . LEU A 1 176 ? -4.728 -1.026 0.041 1.00 98.19 176 LEU A O 1
ATOM 1339 N N . GLU A 1 177 ? -3.855 -1.920 1.891 1.00 98.31 177 GLU A N 1
ATOM 1340 C CA . GLU A 1 177 ? -3.597 -3.233 1.297 1.00 98.31 177 GLU A CA 1
ATOM 1341 C C . GLU A 1 177 ? -4.884 -4.007 0.956 1.00 98.31 177 GLU A C 1
ATOM 1343 O O . GLU A 1 177 ? -4.893 -4.774 -0.007 1.00 98.31 177 GLU A O 1
ATOM 1348 N N . MET A 1 178 ? -5.991 -3.793 1.684 1.00 98.38 178 MET A N 1
ATOM 1349 C CA . MET A 1 178 ? -7.309 -4.324 1.295 1.00 98.38 178 MET A CA 1
ATOM 1350 C C . MET A 1 178 ? -7.756 -3.744 -0.051 1.00 98.38 178 MET A C 1
ATOM 1352 O O . MET A 1 178 ? -8.236 -4.483 -0.913 1.00 98.38 178 MET A O 1
ATOM 1356 N N . ILE A 1 179 ? -7.573 -2.431 -0.237 1.00 98.25 179 ILE A N 1
ATOM 1357 C CA . ILE A 1 179 ? -7.881 -1.734 -1.493 1.00 98.25 179 ILE A CA 1
ATOM 1358 C C . ILE A 1 179 ? -7.004 -2.289 -2.619 1.00 98.25 179 ILE A C 1
ATOM 1360 O O . ILE A 1 179 ? -7.499 -2.656 -3.685 1.00 98.25 179 ILE A O 1
ATOM 1364 N N . GLU A 1 180 ? -5.706 -2.419 -2.364 1.00 98.06 180 GLU A N 1
ATOM 1365 C CA . GLU A 1 180 ? -4.753 -2.982 -3.315 1.00 98.06 180 GLU A CA 1
ATOM 1366 C C . GLU A 1 180 ? -5.106 -4.425 -3.713 1.00 98.06 180 GLU A C 1
ATOM 1368 O O . GLU A 1 180 ? -5.121 -4.746 -4.901 1.00 98.06 180 GLU A O 1
ATOM 1373 N N . ALA A 1 181 ? -5.474 -5.287 -2.757 1.00 97.69 181 ALA A N 1
ATOM 1374 C CA . ALA A 1 181 ? -5.847 -6.675 -3.035 1.00 97.69 181 ALA A CA 1
ATOM 1375 C C . ALA A 1 181 ? -7.077 -6.773 -3.952 1.00 97.69 181 ALA A C 1
ATOM 1377 O O . ALA A 1 181 ? -7.127 -7.643 -4.827 1.00 97.69 181 ALA A O 1
ATOM 1378 N N . LYS A 1 182 ? -8.048 -5.860 -3.804 1.00 97.31 182 LYS A N 1
ATOM 1379 C CA . LYS A 1 182 ? -9.214 -5.798 -4.693 1.00 97.31 182 LYS A CA 1
ATOM 1380 C C . LYS A 1 182 ? -8.808 -5.542 -6.136 1.00 97.31 182 LYS A C 1
ATOM 1382 O O . LYS A 1 182 ? -9.284 -6.235 -7.034 1.00 97.31 182 LYS A O 1
ATOM 1387 N N . PHE A 1 183 ? -7.943 -4.561 -6.366 1.00 97.31 183 PHE A N 1
ATOM 1388 C CA . PHE A 1 183 ? -7.586 -4.154 -7.722 1.00 97.31 183 PHE A CA 1
ATOM 1389 C C . PHE A 1 183 ? -6.541 -5.062 -8.368 1.00 97.31 183 PHE A C 1
ATOM 1391 O O . PHE A 1 183 ? -6.676 -5.370 -9.550 1.00 97.31 183 PHE A O 1
ATOM 1398 N N . LEU A 1 184 ? -5.549 -5.547 -7.615 1.00 96.94 184 LEU A N 1
ATOM 1399 C CA . LEU A 1 184 ? -4.527 -6.450 -8.151 1.00 96.94 184 LEU A CA 1
ATOM 1400 C C . LEU A 1 184 ? -5.088 -7.825 -8.524 1.00 96.94 184 LEU A C 1
ATOM 1402 O O . LEU A 1 184 ? -4.678 -8.394 -9.533 1.00 96.94 184 LEU A O 1
ATOM 1406 N N . PHE A 1 185 ? -6.021 -8.358 -7.730 1.00 95.75 185 PHE A N 1
ATOM 1407 C CA . PHE A 1 185 ? -6.516 -9.730 -7.895 1.00 95.75 185 PHE A CA 1
ATOM 1408 C C . PHE A 1 185 ? -7.972 -9.816 -8.360 1.00 95.75 185 PHE A C 1
ATOM 1410 O O . PHE A 1 185 ? -8.495 -10.914 -8.538 1.00 95.75 185 PHE A O 1
ATOM 1417 N N . GLY A 1 186 ? -8.650 -8.679 -8.541 1.00 94.19 186 GLY A N 1
ATOM 1418 C CA . GLY A 1 186 ? -10.058 -8.642 -8.944 1.00 94.19 186 GLY A CA 1
ATOM 1419 C C . GLY A 1 186 ? -11.008 -9.259 -7.914 1.00 94.19 186 GLY A C 1
ATOM 1420 O O . GLY A 1 186 ? -12.112 -9.671 -8.270 1.00 94.19 186 GLY A O 1
ATOM 1421 N N . LEU A 1 187 ? -10.592 -9.356 -6.648 1.00 93.38 187 LEU A N 1
ATOM 1422 C CA . LEU A 1 187 ? -11.394 -9.986 -5.605 1.00 93.38 187 LEU A CA 1
ATOM 1423 C C . LEU A 1 187 ? -12.609 -9.107 -5.247 1.00 93.38 187 LEU A C 1
ATOM 1425 O O . LEU A 1 187 ? -12.492 -7.877 -5.156 1.00 93.38 187 LEU A O 1
ATOM 1429 N N . PRO A 1 188 ? -13.796 -9.702 -5.036 1.00 94.44 188 PRO A N 1
ATOM 1430 C CA . PRO A 1 188 ? -14.922 -9.009 -4.421 1.00 94.44 188 PRO A CA 1
ATOM 1431 C C . PRO A 1 188 ? -14.543 -8.496 -3.031 1.00 94.44 188 PRO A C 1
ATOM 1433 O O . PRO A 1 188 ? -13.770 -9.148 -2.324 1.00 94.44 188 PRO A O 1
ATOM 1436 N N . THR A 1 189 ? -15.057 -7.328 -2.647 1.00 94.88 189 THR A N 1
ATOM 1437 C CA . THR A 1 189 ? -14.655 -6.673 -1.396 1.00 94.88 189 THR A CA 1
ATOM 1438 C C . THR A 1 189 ? -14.942 -7.591 -0.223 1.00 94.88 189 THR A C 1
ATOM 1440 O O . THR A 1 189 ? -14.043 -7.884 0.554 1.00 94.88 189 THR A O 1
ATOM 1443 N N . GLU A 1 190 ? -16.145 -8.148 -0.147 1.00 94.88 190 GLU A N 1
ATOM 1444 C CA . GLU A 1 190 ? -16.609 -9.073 0.883 1.00 94.88 190 GLU A CA 1
ATOM 1445 C C . GLU A 1 190 ? -15.736 -10.326 1.051 1.00 94.88 190 GLU A C 1
ATOM 1447 O O . GLU A 1 190 ? -15.730 -10.906 2.133 1.00 94.88 190 GLU A O 1
ATOM 1452 N N . LYS A 1 191 ? -14.950 -10.704 0.030 1.00 96.31 191 LYS A N 1
ATOM 1453 C CA . LYS A 1 191 ? -13.999 -11.824 0.095 1.00 96.31 191 LYS A CA 1
ATOM 1454 C C . LYS A 1 191 ? -12.610 -11.435 0.604 1.00 96.31 191 LYS A C 1
ATOM 1456 O O . LYS A 1 191 ? -11.774 -12.315 0.771 1.00 96.31 191 LYS A O 1
ATOM 1461 N N . ILE A 1 192 ? -12.318 -10.157 0.825 1.00 97.56 192 ILE A N 1
ATOM 1462 C CA . ILE A 1 192 ? -11.010 -9.684 1.306 1.00 97.56 192 ILE A CA 1
ATOM 1463 C C . ILE A 1 192 ? -11.089 -9.494 2.811 1.00 97.56 192 ILE A C 1
ATOM 1465 O O . ILE A 1 192 ? -11.982 -8.809 3.293 1.00 97.56 192 ILE A O 1
ATOM 1469 N N . GLY A 1 193 ? -10.178 -10.086 3.573 1.00 97.31 193 GLY A N 1
ATOM 1470 C CA . GLY A 1 193 ? -10.183 -10.062 5.033 1.00 97.31 193 GLY A CA 1
ATOM 1471 C C . GLY A 1 193 ? -8.832 -9.713 5.615 1.00 97.31 193 GLY A C 1
ATOM 1472 O O . GLY A 1 193 ? -7.808 -9.756 4.938 1.00 97.31 193 GLY A O 1
ATOM 1473 N N . VAL A 1 194 ? -8.834 -9.413 6.908 1.00 98.38 194 VAL A N 1
ATOM 1474 C CA . VAL A 1 194 ? -7.618 -9.165 7.676 1.00 98.38 194 VAL A CA 1
ATOM 1475 C C . VAL A 1 194 ? -7.539 -10.167 8.814 1.00 98.38 194 VAL A C 1
ATOM 1477 O O . VAL A 1 194 ? -8.531 -10.410 9.501 1.00 98.38 194 VAL A O 1
ATOM 1480 N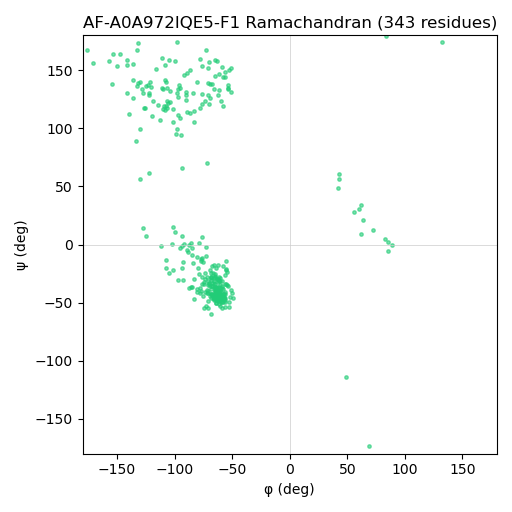 N . ALA A 1 195 ? -6.363 -10.746 9.026 1.00 98.00 195 ALA A N 1
ATOM 1481 C CA . ALA A 1 195 ? -6.086 -11.589 10.184 1.00 98.00 195 ALA A CA 1
ATOM 1482 C C . ALA A 1 195 ? -4.818 -11.107 10.891 1.00 98.00 195 ALA A C 1
ATOM 1484 O O . ALA A 1 195 ? -3.807 -10.845 10.253 1.00 98.00 195 ALA A O 1
ATOM 1485 N N . PHE A 1 196 ? -4.833 -10.992 12.211 1.00 97.56 196 PHE A N 1
ATOM 1486 C CA . PHE A 1 196 ? -3.623 -10.737 12.975 1.00 97.56 196 PHE A CA 1
ATOM 1487 C C . PHE A 1 196 ? -2.733 -11.977 12.977 1.00 97.56 196 PHE A C 1
ATOM 1489 O O . PHE A 1 196 ? -3.187 -13.065 13.325 1.00 97.56 196 PHE A O 1
ATOM 1496 N N . CYS A 1 197 ? -1.469 -11.779 12.612 1.00 95.75 197 CYS A N 1
ATOM 1497 C CA . CYS A 1 197 ? -0.377 -12.735 12.726 1.00 95.75 197 CYS A CA 1
ATOM 1498 C C . CYS A 1 197 ? 0.816 -11.981 13.325 1.00 95.75 197 CYS A C 1
ATOM 1500 O O . CYS A 1 197 ? 1.604 -11.350 12.620 1.00 95.75 197 CYS A O 1
ATOM 1502 N N . HIS A 1 198 ? 0.906 -11.960 14.656 1.00 93.56 198 HIS A N 1
ATOM 1503 C CA . HIS A 1 198 ? 1.821 -11.055 15.356 1.00 93.56 198 HIS A CA 1
ATOM 1504 C C . HIS A 1 198 ? 3.304 -11.336 15.098 1.00 93.56 198 HIS A C 1
ATOM 1506 O O . HIS A 1 198 ? 4.102 -10.406 15.183 1.00 93.56 198 HIS A O 1
ATOM 1512 N N . ASN A 1 199 ? 3.692 -12.562 14.752 1.00 89.88 199 ASN A N 1
ATOM 1513 C CA . ASN A 1 199 ? 5.075 -12.882 14.385 1.00 89.88 199 ASN A CA 1
ATOM 1514 C C . ASN A 1 199 ? 5.391 -12.610 12.900 1.00 89.88 199 ASN A C 1
ATOM 1516 O O . ASN A 1 199 ? 6.543 -12.746 12.502 1.00 89.88 199 ASN A O 1
ATOM 1520 N N . SER A 1 200 ? 4.401 -12.192 12.096 1.00 92.50 200 SER A N 1
ATOM 1521 C CA . SER A 1 200 ? 4.550 -11.917 10.658 1.00 92.50 200 SER A CA 1
ATOM 1522 C C . SER A 1 200 ? 5.098 -13.097 9.842 1.00 92.50 200 SER A C 1
ATOM 1524 O O . SER A 1 200 ? 5.754 -12.882 8.828 1.00 92.50 200 SER A O 1
ATOM 1526 N N . PHE A 1 201 ? 4.851 -14.335 10.284 1.00 92.31 201 PHE A N 1
ATOM 1527 C CA . PHE A 1 201 ? 5.341 -15.528 9.590 1.00 92.31 201 PHE A CA 1
ATOM 1528 C C . PHE A 1 201 ? 4.388 -16.023 8.494 1.00 92.31 201 PHE A C 1
ATOM 1530 O O . PHE A 1 201 ? 4.824 -16.475 7.438 1.00 92.31 201 PHE A O 1
ATOM 1537 N N . ILE A 1 202 ? 3.077 -15.932 8.724 1.00 95.19 202 ILE A N 1
ATOM 1538 C CA . ILE A 1 202 ? 2.075 -16.108 7.668 1.00 95.19 202 ILE A CA 1
ATOM 1539 C C . ILE A 1 202 ? 1.816 -14.729 7.077 1.00 95.19 202 ILE A C 1
ATOM 1541 O O . ILE A 1 202 ? 1.469 -13.833 7.838 1.00 95.19 202 ILE A O 1
ATOM 1545 N N . HIS A 1 203 ? 1.983 -14.578 5.759 1.00 96.19 203 HIS A N 1
ATOM 1546 C CA . HIS A 1 203 ? 1.768 -13.310 5.034 1.00 96.19 203 HIS A CA 1
ATOM 1547 C C . HIS A 1 203 ? 0.378 -13.239 4.388 1.00 96.19 203 HIS A C 1
ATOM 1549 O O . HIS A 1 203 ? -0.221 -12.179 4.230 1.00 96.19 203 HIS A O 1
ATOM 1555 N N . ALA A 1 204 ? -0.167 -14.383 3.989 1.00 97.88 204 ALA A N 1
ATOM 1556 C CA . ALA A 1 204 ? -1.492 -14.451 3.395 1.00 97.88 204 ALA A CA 1
ATOM 1557 C C . ALA A 1 204 ? -2.082 -15.846 3.552 1.00 97.88 204 ALA A C 1
ATOM 1559 O O . ALA A 1 204 ? -1.352 -16.830 3.691 1.00 97.88 204 ALA A O 1
ATOM 1560 N N . LEU A 1 205 ? -3.406 -15.944 3.485 1.00 97.50 205 LEU A N 1
ATOM 1561 C CA . LEU A 1 205 ? -4.084 -17.230 3.375 1.00 97.50 205 LEU A CA 1
ATOM 1562 C C . LEU A 1 205 ? -5.397 -17.123 2.605 1.00 97.50 205 LEU A C 1
ATOM 1564 O O . LEU A 1 205 ? -6.049 -16.083 2.591 1.00 97.50 205 LEU A O 1
ATOM 1568 N N . ILE A 1 206 ? -5.795 -18.232 1.995 1.00 98.06 206 ILE A N 1
ATOM 1569 C CA . ILE A 1 206 ? -7.062 -18.385 1.289 1.00 98.06 206 ILE A CA 1
ATOM 1570 C C . ILE A 1 206 ? -7.850 -19.490 1.979 1.00 98.06 206 ILE A C 1
ATOM 1572 O O . ILE A 1 206 ? -7.355 -20.609 2.104 1.00 98.06 206 ILE A O 1
ATOM 1576 N N . ALA A 1 207 ? -9.062 -19.161 2.411 1.00 97.62 207 ALA A N 1
ATOM 1577 C CA . ALA A 1 207 ? -10.091 -20.106 2.809 1.00 97.62 207 ALA A CA 1
ATOM 1578 C C . ALA A 1 207 ? -10.943 -20.457 1.584 1.00 97.62 207 ALA A C 1
ATOM 1580 O O . ALA A 1 207 ? -11.437 -19.563 0.887 1.00 97.62 207 ALA A O 1
ATOM 1581 N N . TYR A 1 208 ? -11.124 -21.747 1.335 1.00 97.62 208 TYR A N 1
ATOM 1582 C CA . TYR A 1 208 ? -11.903 -22.280 0.223 1.00 97.62 208 TYR A CA 1
ATOM 1583 C C . TYR A 1 208 ? -13.299 -22.706 0.688 1.00 97.62 208 TYR A C 1
ATOM 1585 O O . TYR A 1 208 ? -13.538 -22.948 1.873 1.00 97.62 208 TYR A O 1
ATOM 1593 N N . ARG A 1 209 ? -14.245 -22.780 -0.253 1.00 95.69 209 ARG A N 1
ATOM 1594 C CA . ARG A 1 209 ? -15.650 -23.151 0.012 1.00 95.69 209 ARG A CA 1
ATOM 1595 C C . ARG A 1 209 ? -15.835 -24.580 0.531 1.00 95.69 209 ARG A C 1
ATOM 1597 O O . ARG A 1 209 ? -16.865 -24.876 1.126 1.00 95.69 209 ARG A O 1
ATOM 1604 N N . ASP A 1 210 ? -14.853 -25.443 0.313 1.00 95.50 210 ASP A N 1
ATOM 1605 C CA . ASP A 1 210 ? -14.816 -26.832 0.779 1.00 95.50 210 ASP A CA 1
ATOM 1606 C C . ASP A 1 210 ? -14.229 -26.988 2.197 1.00 95.50 210 ASP A C 1
ATOM 1608 O O . ASP A 1 210 ? -14.166 -28.097 2.725 1.00 95.50 210 ASP A O 1
ATOM 1612 N N . GLY A 1 211 ? -13.823 -25.883 2.832 1.00 94.38 211 GLY A N 1
ATOM 1613 C CA . GLY A 1 211 ? -13.231 -25.869 4.168 1.00 94.38 211 GLY A CA 1
ATOM 1614 C C . GLY A 1 211 ? -11.709 -26.031 4.192 1.00 94.38 211 GLY A C 1
ATOM 1615 O O . GLY A 1 211 ? -11.119 -25.983 5.274 1.00 94.38 211 GLY A O 1
ATOM 1616 N N . HIS A 1 212 ? -11.048 -26.181 3.039 1.00 96.06 212 HIS A N 1
ATOM 1617 C CA . HIS A 1 212 ? -9.591 -26.177 2.975 1.00 96.06 212 HIS A CA 1
ATOM 1618 C C . HIS A 1 212 ? -9.015 -24.763 3.092 1.00 96.06 212 HIS A C 1
ATOM 1620 O O . HIS A 1 212 ? -9.630 -23.760 2.727 1.00 96.06 212 HIS A O 1
ATOM 1626 N N . TY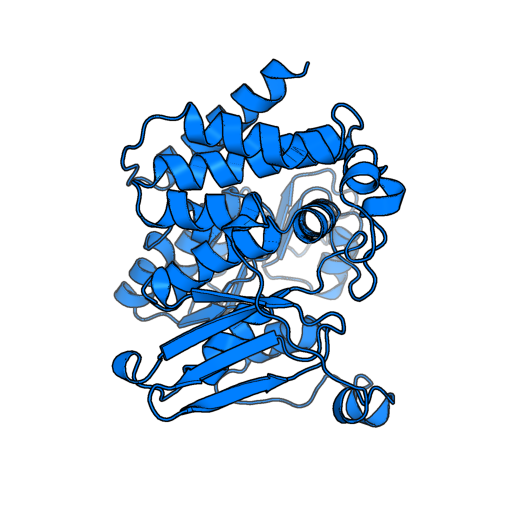R A 1 213 ? -7.780 -24.693 3.588 1.00 96.00 213 TYR A N 1
ATOM 1627 C CA . TYR A 1 213 ? -7.002 -23.465 3.668 1.00 96.00 213 TYR A CA 1
ATOM 1628 C C . TYR A 1 213 ? -5.667 -23.665 2.959 1.00 96.00 213 TYR A C 1
ATOM 1630 O O . TYR A 1 213 ? -4.992 -24.672 3.176 1.00 96.00 213 TYR A O 1
ATOM 1638 N N . LYS A 1 214 ? -5.249 -22.680 2.162 1.00 97.31 214 LYS A N 1
ATOM 1639 C CA . LYS A 1 214 ? -3.848 -22.544 1.739 1.00 97.31 214 LYS A CA 1
ATOM 1640 C C . LYS A 1 214 ? -3.253 -21.328 2.432 1.00 97.31 214 LYS A C 1
ATOM 1642 O O . LYS A 1 214 ? -3.875 -20.269 2.442 1.00 97.31 214 LYS A O 1
ATOM 1647 N N . MET A 1 215 ? -2.059 -21.470 2.995 1.00 96.56 215 MET A N 1
ATOM 1648 C CA . MET A 1 215 ? -1.357 -20.394 3.695 1.00 96.56 215 MET A CA 1
ATOM 1649 C C . MET A 1 215 ? 0.010 -20.171 3.057 1.00 96.56 215 MET A C 1
ATOM 1651 O O . MET A 1 215 ? 0.714 -21.129 2.744 1.00 96.56 215 MET A O 1
ATOM 1655 N N . HIS A 1 216 ? 0.382 -18.909 2.876 1.00 96.00 216 HIS A N 1
ATOM 1656 C CA . HIS A 1 216 ? 1.714 -18.512 2.450 1.00 96.00 216 HIS A CA 1
ATOM 1657 C C . HIS A 1 216 ? 2.524 -18.126 3.684 1.00 96.00 216 HIS A C 1
ATOM 1659 O O . HIS A 1 216 ? 2.245 -17.112 4.331 1.00 96.00 216 HIS A O 1
ATOM 1665 N N . ALA A 1 217 ? 3.522 -18.949 3.991 1.00 92.31 217 ALA A N 1
ATOM 1666 C CA . ALA A 1 217 ? 4.434 -18.762 5.105 1.00 92.31 217 ALA A CA 1
ATOM 1667 C C . ALA A 1 217 ? 5.824 -18.366 4.600 1.00 92.31 217 ALA A C 1
ATOM 1669 O O . ALA A 1 217 ? 6.302 -18.892 3.595 1.00 92.31 217 ALA A O 1
ATOM 1670 N N . GLY A 1 218 ? 6.486 -17.463 5.312 1.00 86.25 218 GLY A N 1
ATOM 1671 C CA . GLY A 1 218 ? 7.847 -17.055 5.009 1.00 86.25 218 GLY A CA 1
ATOM 1672 C C . GLY A 1 218 ? 8.380 -16.080 6.044 1.00 86.25 218 GLY A C 1
ATOM 1673 O O . GLY A 1 218 ? 7.633 -15.513 6.835 1.00 86.25 218 GLY A O 1
ATOM 1674 N N . MET A 1 219 ? 9.685 -15.847 6.017 1.00 85.69 219 MET A N 1
ATOM 1675 C CA . MET A 1 219 ? 10.299 -14.835 6.873 1.00 85.69 219 MET A CA 1
ATOM 1676 C C . MET A 1 219 ? 9.678 -13.458 6.683 1.00 85.69 219 MET A C 1
ATOM 1678 O O . MET A 1 219 ? 9.367 -13.101 5.542 1.00 85.69 219 MET A O 1
ATOM 1682 N N . PRO A 1 220 ? 9.630 -12.631 7.740 1.00 87.44 220 PRO A N 1
ATOM 1683 C CA . PRO A 1 220 ? 9.449 -11.199 7.588 1.00 87.44 220 PRO A CA 1
ATOM 1684 C C . PRO A 1 220 ? 10.729 -10.556 7.014 1.00 87.44 220 PRO A C 1
ATOM 1686 O O . PRO A 1 220 ? 11.467 -9.854 7.702 1.00 87.44 220 PRO A O 1
ATOM 1689 N N . ASP A 1 221 ? 11.022 -10.829 5.739 1.00 87.50 221 ASP A N 1
ATOM 1690 C CA . ASP A 1 221 ? 12.172 -10.295 5.007 1.00 87.50 221 ASP A CA 1
ATOM 1691 C C . ASP A 1 221 ? 11.784 -9.922 3.574 1.00 87.50 221 ASP A C 1
ATOM 1693 O O . ASP A 1 221 ? 11.522 -10.790 2.741 1.00 87.50 221 ASP A O 1
ATOM 1697 N N . MET A 1 222 ? 11.802 -8.621 3.267 1.00 91.06 222 MET A N 1
ATOM 1698 C CA . MET A 1 222 ? 11.397 -8.097 1.959 1.00 91.06 222 MET A CA 1
ATOM 1699 C C . MET A 1 222 ? 12.311 -8.524 0.809 1.00 91.06 222 MET A C 1
ATOM 1701 O O . MET A 1 222 ? 11.885 -8.475 -0.343 1.00 91.06 222 MET A O 1
ATOM 1705 N N . ARG A 1 223 ? 13.535 -9.000 1.077 1.00 89.19 223 ARG A N 1
ATOM 1706 C CA . ARG A 1 223 ? 14.393 -9.562 0.020 1.00 89.19 223 ARG A CA 1
ATOM 1707 C C . ARG A 1 223 ? 13.724 -10.740 -0.683 1.00 89.19 223 ARG A C 1
ATOM 1709 O O . ARG A 1 223 ? 13.941 -10.921 -1.876 1.00 89.19 223 ARG A O 1
ATOM 1716 N N . ILE A 1 224 ? 12.888 -11.496 0.031 1.00 89.50 224 ILE A N 1
ATOM 1717 C CA . ILE A 1 224 ? 12.188 -12.672 -0.491 1.00 89.50 224 ILE A CA 1
ATOM 1718 C C . ILE A 1 224 ? 11.126 -12.285 -1.537 1.00 89.50 224 ILE A C 1
ATOM 1720 O O . ILE A 1 224 ? 11.269 -12.718 -2.683 1.00 89.50 224 ILE A O 1
ATOM 1724 N N . PRO A 1 225 ? 10.095 -11.468 -1.229 1.00 93.75 225 PRO A N 1
ATOM 1725 C CA . PRO A 1 225 ? 9.108 -11.074 -2.232 1.00 93.75 225 PRO A CA 1
ATOM 1726 C C . PRO A 1 225 ? 9.715 -10.200 -3.341 1.00 93.75 225 PRO A C 1
ATOM 1728 O O . PRO A 1 225 ? 9.305 -10.330 -4.493 1.00 93.75 225 PRO A O 1
ATOM 1731 N N . ILE A 1 226 ? 10.744 -9.387 -3.047 1.00 94.62 226 ILE A N 1
ATOM 1732 C CA . ILE A 1 226 ? 11.489 -8.654 -4.085 1.00 94.62 226 ILE A CA 1
ATOM 1733 C C . ILE A 1 226 ? 12.130 -9.638 -5.070 1.00 94.62 226 ILE A C 1
ATOM 1735 O O . ILE A 1 226 ? 11.903 -9.519 -6.271 1.00 94.62 226 ILE A O 1
ATOM 1739 N N . ALA A 1 227 ? 12.895 -10.625 -4.592 1.00 92.81 227 ALA A N 1
ATOM 1740 C CA . ALA A 1 227 ? 13.541 -11.613 -5.457 1.00 92.81 227 ALA A CA 1
ATOM 1741 C C . ALA A 1 227 ? 12.517 -12.436 -6.251 1.00 92.81 227 ALA A C 1
ATOM 1743 O O . ALA A 1 227 ? 12.706 -12.672 -7.447 1.00 92.81 227 ALA A O 1
ATOM 1744 N N . TYR A 1 228 ? 11.407 -12.828 -5.618 1.00 94.62 228 TYR A N 1
ATOM 1745 C CA . TYR A 1 228 ? 10.345 -13.562 -6.298 1.00 94.62 228 TYR A CA 1
ATOM 1746 C C . TYR A 1 228 ? 9.691 -12.735 -7.412 1.00 94.62 228 TYR A C 1
ATOM 1748 O O . TYR A 1 228 ? 9.416 -13.271 -8.480 1.00 94.62 228 TYR A O 1
ATOM 1756 N N . ALA A 1 229 ? 9.530 -11.419 -7.242 1.00 96.56 229 ALA A N 1
ATOM 1757 C CA . ALA A 1 229 ? 8.987 -10.567 -8.299 1.00 96.56 229 ALA A CA 1
ATOM 1758 C C . ALA A 1 229 ? 9.844 -10.571 -9.581 1.00 96.56 229 ALA A C 1
ATOM 1760 O O . ALA A 1 229 ? 9.313 -10.569 -10.696 1.00 96.56 229 ALA A O 1
ATOM 1761 N N . PHE A 1 230 ? 11.169 -10.659 -9.438 1.00 94.75 230 PHE A N 1
ATOM 1762 C CA . PHE A 1 230 ? 12.083 -10.804 -10.575 1.00 94.75 230 PHE A CA 1
ATOM 1763 C C . PHE A 1 230 ? 12.073 -12.202 -11.191 1.00 94.75 230 PHE A C 1
ATOM 1765 O O . PHE A 1 230 ? 12.252 -12.329 -12.398 1.00 94.75 230 PHE A O 1
ATOM 1772 N N . THR A 1 231 ? 11.891 -13.238 -10.374 1.00 94.38 231 THR A N 1
ATOM 1773 C CA . THR A 1 231 ? 12.196 -14.623 -10.767 1.00 94.38 231 THR A CA 1
ATOM 1774 C C . THR A 1 231 ? 10.977 -15.491 -11.016 1.00 94.38 231 THR A C 1
ATOM 1776 O O . THR A 1 231 ? 11.119 -16.528 -11.637 1.00 94.38 231 THR A O 1
ATOM 1779 N N . CYS A 1 232 ? 9.781 -15.053 -10.617 1.00 93.50 232 CYS A N 1
ATOM 1780 C CA . CYS A 1 232 ? 8.535 -15.770 -10.857 1.00 93.50 232 CYS A CA 1
ATOM 1781 C C . CYS A 1 232 ? 8.351 -16.115 -12.354 1.00 93.50 232 CYS A C 1
ATOM 1783 O O . CYS A 1 232 ? 8.529 -15.223 -13.199 1.00 93.50 232 CYS A O 1
ATOM 1785 N N . PRO A 1 233 ? 7.902 -17.344 -12.689 1.00 92.56 233 PRO A N 1
ATOM 1786 C CA . PRO A 1 233 ? 7.418 -18.397 -11.779 1.00 92.56 233 PRO A CA 1
ATOM 1787 C C . PRO A 1 233 ? 8.512 -19.223 -11.091 1.00 92.56 233 PRO A C 1
ATOM 1789 O O . PRO A 1 233 ? 8.204 -19.969 -10.159 1.00 92.56 233 PRO A O 1
ATOM 1792 N N . GLU A 1 234 ? 9.767 -19.099 -11.511 1.00 92.25 234 GLU A N 1
ATOM 1793 C CA . GLU A 1 234 ? 10.884 -19.814 -10.911 1.00 92.25 234 GLU A CA 1
ATOM 1794 C C . GLU A 1 234 ? 11.210 -19.304 -9.496 1.00 92.25 234 GLU A C 1
ATOM 1796 O O . GLU A 1 234 ? 10.904 -18.179 -9.096 1.00 92.25 234 GLU A O 1
ATOM 1801 N N . ARG A 1 235 ? 11.859 -20.165 -8.705 1.00 88.12 235 ARG A N 1
ATOM 1802 C CA . ARG A 1 235 ? 12.501 -19.779 -7.445 1.00 88.12 235 ARG A CA 1
ATOM 1803 C C . ARG A 1 235 ? 14.005 -19.881 -7.627 1.00 88.12 235 ARG A C 1
ATOM 1805 O O . ARG A 1 235 ? 14.493 -20.880 -8.149 1.00 88.12 235 ARG A O 1
ATOM 1812 N N . VAL A 1 236 ? 14.727 -18.871 -7.162 1.00 83.56 236 VAL A N 1
ATOM 1813 C CA . VAL A 1 236 ? 16.193 -18.870 -7.142 1.00 83.56 236 VAL A CA 1
ATOM 1814 C C . VAL A 1 236 ? 16.702 -19.008 -5.716 1.00 83.56 236 VAL A C 1
ATOM 1816 O O . VAL A 1 236 ? 16.010 -18.647 -4.761 1.00 83.56 236 VAL A O 1
ATOM 1819 N N . SER A 1 237 ? 17.917 -19.533 -5.571 1.00 74.81 237 SER A N 1
ATOM 1820 C CA . SER A 1 237 ? 18.617 -19.534 -4.290 1.00 74.81 237 SER A CA 1
ATOM 1821 C C . SER A 1 237 ? 18.741 -18.112 -3.752 1.00 74.81 237 SER A C 1
ATOM 1823 O O . SER A 1 237 ? 18.936 -17.159 -4.512 1.00 74.81 237 SER A O 1
ATOM 1825 N N . ALA A 1 238 ? 18.647 -17.977 -2.432 1.00 67.12 238 ALA A N 1
ATOM 1826 C CA . ALA A 1 238 ? 18.965 -16.719 -1.783 1.00 67.12 238 ALA A CA 1
ATOM 1827 C C . ALA A 1 238 ? 20.428 -16.321 -2.085 1.00 67.12 238 ALA A C 1
ATOM 1829 O O . ALA A 1 238 ? 21.256 -17.203 -2.346 1.00 67.12 238 ALA A O 1
ATOM 1830 N N . PRO A 1 239 ? 20.757 -15.016 -2.079 1.00 64.44 239 PRO A N 1
ATOM 1831 C CA . PRO A 1 239 ? 22.126 -14.556 -2.289 1.00 64.44 239 PRO A CA 1
ATOM 1832 C C . PRO A 1 239 ? 23.113 -15.254 -1.343 1.00 64.44 239 PRO A C 1
ATOM 1834 O O . PRO A 1 239 ? 22.756 -15.605 -0.215 1.00 64.44 239 PRO A O 1
ATOM 1837 N N . GLU A 1 240 ? 24.365 -15.431 -1.777 1.00 62.91 240 GLU A N 1
ATOM 1838 C CA . GLU A 1 240 ? 25.410 -16.016 -0.929 1.00 62.91 240 GLU A CA 1
ATOM 1839 C C . GLU A 1 240 ? 25.488 -15.306 0.433 1.00 62.91 240 GLU A C 1
ATOM 1841 O O . GLU A 1 240 ? 25.510 -14.078 0.518 1.00 62.91 240 GLU A O 1
ATOM 1846 N N . GLY A 1 241 ? 25.515 -16.096 1.512 1.00 61.81 241 GLY A N 1
ATOM 1847 C CA . GLY A 1 241 ? 25.530 -15.580 2.885 1.00 61.81 241 GLY A CA 1
ATOM 1848 C C . GLY A 1 241 ? 24.156 -15.210 3.453 1.00 61.81 241 GLY A C 1
ATOM 1849 O O . GLY A 1 241 ? 24.099 -14.713 4.572 1.00 61.81 241 GLY A O 1
ATOM 1850 N N . HIS A 1 242 ? 23.066 -15.465 2.724 1.00 63.53 242 HIS A N 1
ATOM 1851 C CA . HIS A 1 242 ? 21.699 -15.265 3.205 1.00 63.53 242 HIS A CA 1
ATOM 1852 C C . HIS A 1 242 ? 20.892 -16.565 3.134 1.00 63.53 242 HIS A C 1
ATOM 1854 O O . HIS A 1 242 ? 19.911 -16.675 2.408 1.00 63.53 242 HIS A O 1
ATOM 1860 N N . ASP A 1 243 ? 21.328 -17.584 3.872 1.00 66.19 243 ASP A N 1
ATOM 1861 C CA . ASP A 1 243 ? 20.577 -18.835 3.994 1.00 66.19 243 ASP A CA 1
ATOM 1862 C C . ASP A 1 243 ? 19.701 -18.761 5.240 1.00 66.19 243 ASP A C 1
ATOM 1864 O O . ASP A 1 243 ? 20.119 -19.082 6.347 1.00 66.19 243 ASP A O 1
ATOM 1868 N N . VAL A 1 244 ? 18.461 -18.337 5.028 1.00 62.41 244 VAL A N 1
ATOM 1869 C CA . VAL A 1 244 ? 17.450 -18.156 6.072 1.00 62.41 244 VAL A CA 1
ATOM 1870 C C . VAL A 1 244 ? 17.291 -19.384 6.976 1.00 62.41 244 VAL A C 1
ATOM 1872 O O . VAL A 1 244 ? 17.101 -19.227 8.182 1.00 62.41 244 VAL A O 1
ATOM 1875 N N . ILE A 1 245 ? 17.355 -20.595 6.410 1.00 63.62 245 ILE A N 1
ATOM 1876 C CA . ILE A 1 245 ? 17.170 -21.837 7.173 1.00 63.62 245 ILE A CA 1
ATOM 1877 C C . ILE A 1 245 ? 18.413 -22.098 8.030 1.00 63.62 245 ILE A C 1
ATOM 1879 O O . ILE A 1 245 ? 18.303 -22.489 9.192 1.00 63.62 245 ILE A O 1
ATOM 1883 N N . ARG A 1 246 ? 19.604 -21.850 7.476 1.00 60.19 246 ARG A N 1
ATOM 1884 C CA . ARG A 1 246 ? 20.883 -22.025 8.177 1.00 60.19 246 ARG A CA 1
ATOM 1885 C C . ARG A 1 246 ? 21.152 -20.941 9.223 1.00 60.19 246 ARG A C 1
ATOM 1887 O O . ARG A 1 246 ? 21.792 -21.230 10.229 1.00 60.19 246 ARG A O 1
ATOM 1894 N N . ASP A 1 247 ? 20.632 -19.734 9.021 1.00 60.84 247 ASP A N 1
ATOM 1895 C CA . ASP A 1 247 ? 20.790 -18.583 9.920 1.00 60.84 247 ASP A CA 1
ATOM 1896 C C . ASP A 1 247 ? 19.898 -18.684 11.180 1.00 60.84 247 ASP A C 1
ATOM 1898 O O . ASP A 1 247 ? 19.849 -17.767 12.000 1.00 60.84 247 ASP A O 1
ATOM 1902 N N . GLY A 1 248 ? 19.221 -19.824 11.373 1.00 57.34 248 GLY A N 1
ATOM 1903 C CA . GLY A 1 248 ? 18.609 -20.218 12.642 1.00 57.34 248 GLY A CA 1
ATOM 1904 C C . GLY A 1 248 ? 17.208 -19.668 12.890 1.00 57.34 248 GLY A C 1
ATOM 1905 O O . GLY A 1 248 ? 16.636 -19.953 13.943 1.00 57.34 248 GLY A O 1
ATOM 1906 N N . TYR A 1 249 ? 16.615 -18.925 11.949 1.00 62.97 249 TYR A N 1
ATOM 1907 C CA . TYR A 1 249 ? 15.205 -18.584 12.076 1.00 62.97 249 TYR A CA 1
ATOM 1908 C C . TYR A 1 249 ? 14.349 -19.778 11.683 1.00 62.97 249 TYR A C 1
ATOM 1910 O O . TYR A 1 249 ? 14.330 -20.217 10.533 1.00 62.97 249 TYR A O 1
ATOM 1918 N N . ASN A 1 250 ? 13.589 -20.266 12.654 1.00 63.56 250 ASN A N 1
ATOM 1919 C CA . ASN A 1 250 ? 12.728 -21.413 12.467 1.00 63.56 250 ASN A CA 1
ATOM 1920 C C . ASN A 1 250 ? 11.316 -21.113 12.968 1.00 63.56 250 ASN A C 1
ATOM 1922 O O . ASN A 1 250 ? 10.778 -21.823 13.813 1.00 63.56 250 ASN A O 1
ATOM 1926 N N . GLY A 1 251 ? 10.711 -20.046 12.433 1.00 62.75 251 GLY A N 1
ATOM 1927 C CA . GLY A 1 251 ? 9.338 -19.633 12.754 1.00 62.75 251 GLY A CA 1
ATOM 1928 C C . GLY A 1 251 ? 8.285 -20.729 12.541 1.00 62.75 251 GLY A C 1
ATOM 1929 O O . GLY A 1 251 ? 7.190 -20.624 13.079 1.00 62.75 251 GLY A O 1
ATOM 1930 N N . LEU A 1 252 ? 8.631 -21.817 11.836 1.00 65.06 252 LEU A N 1
ATOM 1931 C CA . LEU A 1 252 ? 7.836 -23.049 11.760 1.00 65.06 252 LEU A CA 1
ATOM 1932 C C . LEU A 1 252 ? 7.615 -23.733 13.120 1.00 65.06 252 LEU A C 1
ATOM 1934 O O . LEU A 1 252 ? 6.615 -24.425 13.283 1.00 65.06 252 LEU A O 1
ATOM 1938 N N . PHE A 1 253 ? 8.537 -23.579 14.074 1.00 75.44 253 PHE A N 1
ATOM 1939 C CA . PHE A 1 253 ? 8.472 -24.224 15.393 1.00 75.44 253 PHE A CA 1
ATOM 1940 C C . PHE A 1 253 ? 8.017 -23.271 16.502 1.00 75.44 253 PHE A C 1
ATOM 1942 O O . PHE A 1 253 ? 7.906 -23.681 17.658 1.00 75.44 253 PHE A O 1
ATOM 1949 N N . GLU A 1 254 ? 7.728 -22.014 16.168 1.00 80.81 254 GLU A N 1
ATOM 1950 C CA . GLU A 1 254 ? 7.089 -21.079 17.087 1.00 80.81 254 GLU A CA 1
ATOM 1951 C C . GLU A 1 254 ? 5.558 -21.170 16.975 1.00 80.81 254 GLU A C 1
ATOM 1953 O O . GLU A 1 254 ? 5.028 -21.413 15.887 1.00 80.81 254 GLU A O 1
ATOM 1958 N N . PRO A 1 255 ? 4.806 -20.949 18.069 1.00 87.06 255 PRO A N 1
ATOM 1959 C CA . PRO A 1 255 ? 3.353 -20.885 17.996 1.00 87.06 255 PRO A CA 1
ATOM 1960 C C . PRO A 1 255 ? 2.884 -19.768 17.057 1.00 87.06 255 PRO A C 1
ATOM 1962 O O . PRO A 1 255 ? 3.183 -18.591 17.260 1.00 87.06 255 PRO A O 1
ATOM 1965 N N . ILE A 1 256 ? 2.086 -20.134 16.057 1.00 91.06 256 ILE A N 1
ATOM 1966 C CA . ILE A 1 256 ? 1.427 -19.189 15.155 1.00 91.06 256 ILE A CA 1
ATOM 1967 C C . ILE A 1 256 ? -0.024 -19.051 15.602 1.00 91.06 256 ILE A C 1
ATOM 1969 O O . ILE A 1 256 ? -0.799 -20.005 15.543 1.00 91.06 256 ILE A O 1
ATOM 1973 N N . LEU A 1 257 ? -0.401 -17.845 16.025 1.00 93.56 257 LEU A N 1
ATOM 1974 C CA . LEU A 1 257 ? -1.787 -17.497 16.313 1.00 93.56 257 LEU A CA 1
ATOM 1975 C C . LEU A 1 257 ? -2.325 -16.604 15.198 1.00 93.56 257 LEU A C 1
ATOM 1977 O O . LEU A 1 257 ? -1.789 -15.523 14.950 1.00 93.56 257 LEU A O 1
ATOM 1981 N N . LEU A 1 258 ? -3.403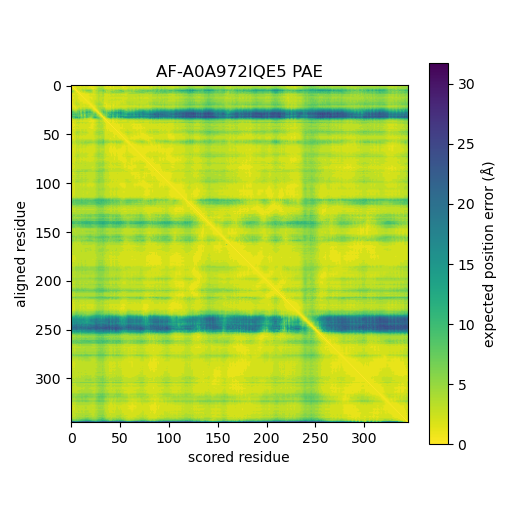 -17.057 14.561 1.00 95.69 258 LEU A N 1
ATOM 1982 C CA . LEU A 1 258 ? -4.172 -16.275 13.602 1.00 95.69 258 LEU A CA 1
ATOM 1983 C C . LEU A 1 258 ? -5.493 -15.858 14.239 1.00 95.69 258 LEU A C 1
ATOM 1985 O O . LEU A 1 258 ? -6.269 -16.705 14.680 1.00 95.69 258 LEU A O 1
ATOM 1989 N N . LYS A 1 259 ? -5.757 -14.552 14.272 1.00 96.12 259 LYS A N 1
ATOM 1990 C CA . LYS A 1 259 ? -7.019 -14.002 14.780 1.00 96.12 259 LYS A CA 1
ATOM 1991 C C . LYS A 1 259 ? -7.648 -13.091 13.729 1.00 96.12 259 LYS A C 1
ATOM 1993 O O . LYS A 1 259 ? -7.033 -12.078 13.407 1.00 96.12 259 LYS A O 1
ATOM 1998 N N . PRO A 1 260 ? -8.849 -13.388 13.206 1.00 95.12 260 PRO A N 1
ATOM 1999 C CA . PRO A 1 260 ? -9.551 -12.466 12.320 1.00 95.12 260 PRO A CA 1
ATOM 2000 C C . PRO A 1 260 ? -9.688 -11.083 12.968 1.00 95.12 260 PRO A C 1
ATOM 2002 O O . PRO A 1 260 ? -10.033 -10.978 14.147 1.00 95.12 260 PRO A O 1
ATOM 2005 N N . ALA A 1 261 ? -9.386 -10.034 12.209 1.00 95.19 261 ALA A N 1
ATOM 2006 C CA . ALA A 1 261 ? -9.652 -8.669 12.628 1.00 95.19 261 ALA A CA 1
ATOM 2007 C C . ALA A 1 261 ? -11.103 -8.327 12.282 1.00 95.19 261 ALA A C 1
ATOM 2009 O O . ALA A 1 261 ? -11.538 -8.552 11.152 1.00 95.19 261 ALA A O 1
ATOM 2010 N N . ASP A 1 262 ? -11.834 -7.783 13.250 1.00 92.25 262 ASP A N 1
ATOM 2011 C CA . ASP A 1 262 ? -13.178 -7.257 13.034 1.00 92.25 262 ASP A CA 1
ATOM 2012 C C . ASP A 1 262 ? -13.072 -5.825 12.482 1.00 92.25 262 ASP A C 1
ATOM 2014 O O . ASP A 1 262 ? -12.561 -4.951 13.191 1.00 92.25 262 ASP A O 1
ATOM 2018 N N . PRO A 1 263 ? -13.511 -5.554 11.237 1.00 89.88 263 PRO A N 1
ATOM 2019 C CA . PRO A 1 263 ? -13.467 -4.208 10.682 1.00 89.88 263 PRO A CA 1
ATOM 2020 C C . PRO A 1 263 ? -14.211 -3.181 11.539 1.00 89.88 263 PRO A C 1
ATOM 2022 O O . PRO A 1 263 ? -13.735 -2.057 11.662 1.00 89.88 263 PRO A O 1
ATOM 2025 N N . GLU A 1 264 ? -15.310 -3.558 12.198 1.00 89.88 264 GLU A N 1
ATOM 2026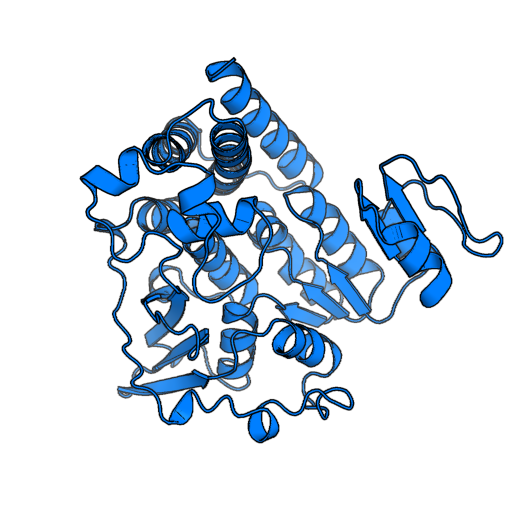 C CA . GLU A 1 264 ? -16.088 -2.624 13.020 1.00 89.88 264 GLU A CA 1
ATOM 2027 C C . GLU A 1 264 ? -15.325 -2.180 14.274 1.00 89.88 264 GLU A C 1
ATOM 2029 O O . GLU A 1 264 ? -15.432 -1.026 14.701 1.00 89.88 264 GLU A O 1
ATOM 2034 N N . ALA A 1 265 ? -14.466 -3.051 14.808 1.00 90.12 265 ALA A N 1
ATOM 2035 C CA . ALA A 1 265 ? -13.577 -2.741 15.924 1.00 90.12 265 ALA A CA 1
ATOM 2036 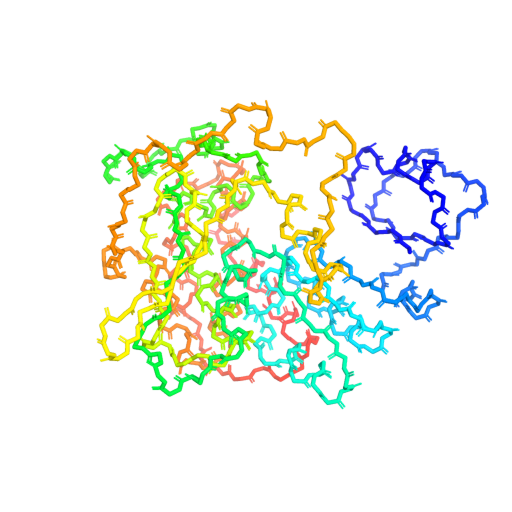C C . ALA A 1 265 ? -12.354 -1.891 15.521 1.00 90.12 265 ALA A C 1
ATOM 2038 O O . ALA A 1 265 ? -11.642 -1.381 16.391 1.00 90.12 265 ALA A O 1
ATOM 2039 N N . HIS A 1 266 ? -12.084 -1.731 14.219 1.00 93.38 266 HIS A N 1
ATOM 2040 C CA . HIS A 1 266 ? -10.877 -1.087 13.700 1.00 93.38 266 HIS A CA 1
ATOM 2041 C C . HIS A 1 266 ? -11.216 -0.009 12.655 1.00 93.38 266 HIS A C 1
ATOM 2043 O O . HIS A 1 266 ? -11.376 -0.330 11.476 1.00 93.38 266 HIS A O 1
ATOM 2049 N N . PRO A 1 267 ? -11.242 1.284 13.043 1.00 94.81 267 PRO A N 1
ATOM 2050 C CA . PRO A 1 267 ? -11.706 2.377 12.184 1.00 94.81 267 PRO A CA 1
ATOM 2051 C C . PRO A 1 267 ? -11.086 2.427 10.783 1.00 94.81 267 PRO A C 1
ATOM 2053 O O . PRO A 1 267 ? -11.804 2.590 9.802 1.00 94.81 267 PRO A O 1
ATOM 2056 N N . ALA A 1 268 ? -9.775 2.197 10.663 1.00 96.94 268 ALA A N 1
ATOM 2057 C CA . ALA A 1 268 ? -9.101 2.163 9.367 1.00 96.94 268 ALA A CA 1
ATOM 2058 C C . ALA A 1 268 ? -9.621 1.038 8.448 1.00 96.94 268 ALA A C 1
ATOM 2060 O O . ALA A 1 268 ? -9.810 1.252 7.252 1.00 96.94 268 ALA A O 1
ATOM 2061 N N . LEU A 1 269 ? -9.891 -0.152 9.000 1.00 97.31 269 LEU A N 1
ATOM 2062 C CA . LEU A 1 269 ? -10.393 -1.295 8.231 1.00 97.31 269 LEU A CA 1
ATOM 2063 C C . LEU A 1 269 ? -11.844 -1.080 7.791 1.00 97.31 269 LEU A C 1
ATOM 2065 O O . LEU A 1 269 ? -12.180 -1.367 6.642 1.00 97.31 269 LEU A O 1
ATOM 2069 N N . ARG A 1 270 ? -12.691 -0.536 8.676 1.00 96.44 270 ARG A N 1
ATOM 2070 C CA . ARG A 1 270 ? -14.048 -0.103 8.313 1.00 96.44 270 ARG A CA 1
ATOM 2071 C C . ARG A 1 270 ? -14.009 0.937 7.196 1.00 96.44 270 ARG A C 1
ATOM 2073 O O . ARG A 1 270 ? -14.733 0.803 6.218 1.00 96.44 270 ARG A O 1
ATOM 2080 N N . LEU A 1 271 ? -13.118 1.924 7.289 1.00 97.06 271 LEU A N 1
ATOM 2081 C CA . LEU A 1 271 ? -12.997 2.965 6.272 1.00 97.06 271 LEU A CA 1
ATOM 2082 C C . LEU A 1 271 ? -12.597 2.396 4.901 1.00 97.06 271 LEU A C 1
ATOM 2084 O O . LEU A 1 271 ? -13.1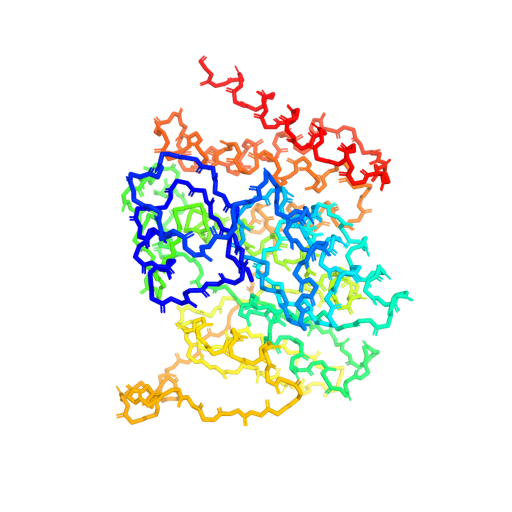72 2.796 3.891 1.00 97.06 271 LEU A O 1
ATOM 2088 N N . ALA A 1 272 ? -11.685 1.417 4.854 1.00 97.38 272 ALA A N 1
ATOM 2089 C CA . ALA A 1 272 ? -11.362 0.709 3.612 1.00 97.38 272 ALA A CA 1
ATOM 2090 C C . ALA A 1 272 ? -12.581 0.007 2.995 1.00 97.38 272 ALA A C 1
ATOM 2092 O O . ALA A 1 272 ? -12.755 0.066 1.782 1.00 97.38 272 ALA A O 1
ATOM 2093 N N . ARG A 1 273 ? -13.441 -0.628 3.807 1.00 95.69 273 ARG A N 1
ATOM 2094 C CA . ARG A 1 273 ? -14.695 -1.236 3.319 1.00 95.69 273 ARG A CA 1
ATOM 2095 C C . ARG A 1 273 ? -15.598 -0.204 2.668 1.00 95.69 273 ARG A C 1
ATOM 2097 O O . ARG A 1 273 ? -16.118 -0.466 1.593 1.00 95.69 273 ARG A O 1
ATOM 2104 N N . THR A 1 274 ? -15.754 0.948 3.315 1.00 94.75 274 THR A N 1
ATOM 2105 C CA . THR A 1 274 ? -16.603 2.029 2.819 1.00 94.75 274 THR A CA 1
ATOM 2106 C C . THR A 1 274 ? -16.109 2.540 1.472 1.00 94.75 274 THR A C 1
ATOM 2108 O O . THR A 1 274 ? -16.878 2.572 0.523 1.00 94.75 274 THR A O 1
ATOM 2111 N N . VAL A 1 275 ? -14.824 2.884 1.340 1.00 97.25 275 VAL A N 1
ATOM 2112 C CA . VAL A 1 275 ? -14.332 3.507 0.096 1.00 97.25 275 VAL A CA 1
ATOM 2113 C C . VAL A 1 275 ? -14.177 2.535 -1.078 1.00 97.25 275 VAL A C 1
ATOM 2115 O O . VAL A 1 275 ? -14.001 2.981 -2.208 1.00 97.25 275 VAL A O 1
ATOM 2118 N N . LEU A 1 276 ? -14.190 1.220 -0.834 1.00 95.94 276 LEU A N 1
ATOM 2119 C CA . LEU A 1 276 ? -14.051 0.201 -1.882 1.00 95.94 276 LEU A CA 1
ATOM 2120 C C . LEU A 1 276 ? -15.297 0.046 -2.759 1.00 95.94 276 LEU A C 1
ATOM 2122 O O . LEU A 1 276 ? -15.170 -0.399 -3.900 1.00 95.94 276 LEU A O 1
ATOM 2126 N N . GLU A 1 277 ? -16.464 0.405 -2.229 1.00 92.06 277 GLU A N 1
ATOM 2127 C CA . GLU A 1 277 ? -17.752 0.324 -2.929 1.00 92.06 277 GLU A CA 1
ATOM 2128 C C . GLU A 1 277 ? -18.153 1.650 -3.590 1.00 92.06 277 GLU A C 1
ATOM 2130 O O . GLU A 1 277 ? -19.165 1.721 -4.282 1.00 92.06 277 GLU A O 1
ATOM 2135 N N . GLU A 1 278 ? -17.347 2.693 -3.402 1.00 96.12 278 GLU A N 1
ATOM 2136 C CA . GLU A 1 278 ? -17.670 4.063 -3.785 1.00 96.12 278 GLU A CA 1
ATOM 2137 C C . GLU A 1 278 ? -16.792 4.558 -4.950 1.00 96.12 278 GLU A C 1
ATOM 2139 O O . GLU A 1 278 ? -15.701 4.019 -5.203 1.00 96.12 278 GLU A O 1
ATOM 2144 N N . PRO A 1 279 ? -17.233 5.618 -5.656 1.00 96.88 279 PRO A N 1
ATOM 2145 C CA . PRO A 1 279 ? -16.416 6.329 -6.628 1.00 96.88 279 PRO A CA 1
ATOM 2146 C C . PRO A 1 279 ? -15.043 6.748 -6.094 1.00 96.88 279 PRO A C 1
ATOM 2148 O O . PRO A 1 279 ? -14.821 6.978 -4.897 1.00 96.88 279 PRO A O 1
ATOM 2151 N N . ASN A 1 280 ? -14.087 6.855 -7.011 1.00 97.31 280 ASN A N 1
ATOM 2152 C CA . ASN A 1 280 ? -12.677 6.870 -6.648 1.00 97.31 280 ASN A CA 1
ATOM 2153 C C . ASN A 1 280 ? -12.182 8.092 -5.865 1.00 97.31 280 ASN A C 1
ATOM 2155 O O . ASN A 1 280 ? -11.162 7.989 -5.175 1.00 97.31 280 ASN A O 1
ATOM 2159 N N . ALA A 1 281 ? -12.926 9.199 -5.879 1.00 98.31 281 ALA A N 1
ATOM 2160 C CA . ALA A 1 281 ? -12.602 10.373 -5.082 1.00 98.31 281 ALA A CA 1
ATOM 2161 C C . ALA A 1 281 ? -12.437 10.032 -3.589 1.00 98.31 281 ALA A C 1
ATOM 2163 O O . ALA A 1 281 ? -11.560 10.589 -2.926 1.00 98.31 281 ALA A O 1
ATOM 2164 N N . LEU A 1 282 ? -13.205 9.071 -3.054 1.00 98.31 282 LEU A N 1
ATOM 2165 C CA . LEU A 1 282 ? -13.121 8.710 -1.635 1.00 98.31 282 LEU A CA 1
ATOM 2166 C C . LEU A 1 282 ? -11.839 7.947 -1.285 1.00 98.31 282 LEU A C 1
ATOM 2168 O O . LEU A 1 282 ? -11.214 8.241 -0.265 1.00 98.31 282 LEU A O 1
ATOM 2172 N N . ARG A 1 283 ? -11.400 7.001 -2.126 1.00 97.94 283 ARG A N 1
ATOM 2173 C CA . ARG A 1 283 ? -10.130 6.278 -1.901 1.00 97.94 283 ARG A CA 1
ATOM 2174 C C . ARG A 1 283 ? -8.910 7.176 -2.120 1.00 97.94 283 ARG A C 1
ATOM 2176 O O . ARG A 1 283 ? -7.924 7.044 -1.392 1.00 97.94 283 ARG A O 1
ATOM 2183 N N . ILE A 1 284 ? -8.998 8.135 -3.047 1.00 98.44 284 ILE A N 1
ATOM 2184 C CA . ILE A 1 284 ? -7.964 9.160 -3.238 1.00 98.44 284 ILE A CA 1
ATOM 2185 C C . ILE A 1 284 ? -7.885 10.062 -2.005 1.00 98.44 284 ILE A C 1
ATOM 2187 O O . ILE A 1 284 ? -6.796 10.258 -1.463 1.00 98.44 284 ILE A O 1
ATOM 2191 N N . ALA A 1 285 ? -9.030 10.533 -1.499 1.00 98.50 285 ALA A N 1
ATOM 2192 C CA . ALA A 1 285 ? -9.089 11.341 -0.288 1.00 98.50 285 ALA A CA 1
ATOM 2193 C C . ALA A 1 285 ? -8.589 10.584 0.951 1.00 98.50 285 ALA A C 1
ATOM 2195 O O . ALA A 1 285 ? -7.845 11.160 1.743 1.00 98.50 285 ALA A O 1
ATOM 2196 N N . LEU A 1 286 ? -8.928 9.297 1.095 1.00 98.62 286 LEU A N 1
ATOM 2197 C CA . LEU A 1 286 ? -8.426 8.431 2.167 1.00 98.62 286 LEU A CA 1
ATOM 2198 C C . LEU A 1 286 ? -6.898 8.402 2.174 1.00 98.62 286 LEU A C 1
ATOM 2200 O O . LEU A 1 286 ? -6.272 8.673 3.199 1.00 98.62 286 LEU A O 1
ATOM 2204 N N . ASN A 1 287 ? -6.287 8.089 1.031 1.00 98.44 287 ASN A N 1
ATOM 2205 C CA . ASN A 1 287 ? -4.838 7.978 0.937 1.00 98.44 287 ASN A CA 1
ATOM 2206 C C . ASN A 1 287 ? -4.138 9.333 1.140 1.00 98.44 287 ASN A C 1
ATOM 2208 O O . ASN A 1 287 ? -3.196 9.423 1.930 1.00 98.44 287 ASN A O 1
ATOM 2212 N N . ALA A 1 288 ? -4.634 10.386 0.486 1.00 98.31 288 ALA A N 1
ATOM 2213 C CA . ALA A 1 288 ? -4.116 11.746 0.599 1.00 98.31 288 ALA A CA 1
ATOM 2214 C C . ALA A 1 288 ? -4.178 12.273 2.040 1.00 98.31 288 ALA A C 1
ATOM 2216 O O . ALA A 1 288 ? -3.187 12.769 2.583 1.00 98.31 288 ALA A O 1
ATOM 2217 N N . ALA A 1 289 ? -5.337 12.134 2.686 1.00 98.44 289 ALA A N 1
ATOM 2218 C CA . ALA A 1 289 ? -5.520 12.553 4.065 1.00 98.44 289 ALA A CA 1
ATOM 2219 C C . ALA A 1 289 ? -4.642 11.745 5.017 1.00 98.44 289 ALA A C 1
ATOM 2221 O O . ALA A 1 289 ? -4.089 12.326 5.947 1.00 98.44 289 ALA A O 1
ATOM 2222 N N . ASN A 1 290 ? -4.455 10.446 4.767 1.00 98.50 290 ASN A N 1
ATOM 2223 C CA . ASN A 1 290 ? -3.553 9.626 5.565 1.00 98.50 290 ASN A CA 1
ATOM 2224 C C . ASN A 1 290 ? -2.095 10.093 5.448 1.00 98.50 290 ASN A C 1
ATOM 2226 O O . ASN A 1 290 ? -1.437 10.289 6.466 1.00 98.50 290 ASN A O 1
ATOM 2230 N N . GLU A 1 291 ? -1.591 10.341 4.234 1.00 97.81 291 GLU A N 1
ATOM 2231 C CA . GLU A 1 291 ? -0.237 10.884 4.051 1.00 97.81 291 GLU A CA 1
ATOM 2232 C C . GLU A 1 291 ? -0.042 12.207 4.805 1.00 97.81 291 GLU A C 1
ATOM 2234 O O . GLU A 1 291 ? 0.989 12.417 5.449 1.00 97.81 291 GLU A O 1
ATOM 2239 N N . ALA A 1 292 ? -1.030 13.103 4.748 1.00 98.19 292 ALA A N 1
ATOM 2240 C CA . ALA A 1 292 ? -0.984 14.369 5.467 1.00 98.19 292 ALA A CA 1
ATOM 2241 C C . ALA A 1 292 ? -1.064 14.184 6.993 1.00 98.19 292 ALA A C 1
ATOM 2243 O O . ALA A 1 292 ? -0.264 14.781 7.709 1.00 98.19 292 ALA A O 1
ATOM 2244 N N . ALA A 1 293 ? -1.981 13.352 7.489 1.00 98.44 293 ALA A N 1
ATOM 2245 C CA . ALA A 1 293 ? -2.185 13.108 8.916 1.00 98.44 293 ALA A CA 1
ATOM 2246 C C . ALA A 1 293 ? -0.970 12.435 9.568 1.00 98.44 293 ALA A C 1
ATOM 2248 O O . ALA A 1 293 ? -0.529 12.854 10.637 1.00 98.44 293 ALA A O 1
ATOM 2249 N N . VAL A 1 294 ? -0.374 11.444 8.900 1.00 98.00 294 VAL A N 1
ATOM 2250 C CA . VAL A 1 294 ? 0.861 10.802 9.366 1.00 98.00 294 VAL A CA 1
ATOM 2251 C C . VAL A 1 294 ? 2.007 11.805 9.409 1.00 98.00 294 VAL A C 1
ATOM 2253 O O . VAL A 1 294 ? 2.745 11.837 10.389 1.00 98.00 294 VAL A O 1
ATOM 2256 N N . GLN A 1 295 ? 2.142 12.662 8.393 1.00 97.56 295 GLN A N 1
ATOM 2257 C CA . GLN A 1 295 ? 3.161 13.710 8.404 1.00 97.56 295 GLN A CA 1
ATOM 2258 C C . GLN A 1 295 ? 2.962 14.683 9.577 1.00 97.56 295 GLN A C 1
ATOM 2260 O O . GLN A 1 295 ? 3.923 14.982 10.280 1.00 97.56 295 GLN A O 1
ATOM 2265 N N . LEU A 1 296 ? 1.725 15.122 9.840 1.00 98.38 296 LEU A N 1
ATOM 2266 C CA . LEU A 1 296 ? 1.400 15.973 10.991 1.00 98.38 296 LEU A CA 1
ATOM 2267 C C . LEU A 1 296 ? 1.742 15.289 12.326 1.00 98.38 296 LEU A C 1
ATOM 2269 O O . LEU A 1 296 ? 2.275 15.937 13.227 1.00 98.38 296 LEU A O 1
ATOM 2273 N N . PHE A 1 297 ? 1.485 13.984 12.453 1.00 98.50 297 PHE A N 1
ATOM 2274 C CA . PHE A 1 297 ? 1.855 13.208 13.639 1.00 98.50 297 PHE A CA 1
ATOM 2275 C C . PHE A 1 297 ? 3.376 13.115 13.808 1.00 98.50 297 PHE A C 1
ATOM 2277 O O . PHE A 1 297 ? 3.893 13.360 14.896 1.00 98.50 297 PHE A O 1
ATOM 2284 N N . LEU A 1 298 ? 4.113 12.825 12.730 1.00 97.88 298 LEU A N 1
ATOM 2285 C CA . LEU A 1 298 ? 5.580 12.780 12.742 1.00 97.88 298 LEU A CA 1
ATOM 2286 C C . LEU A 1 298 ? 6.199 14.145 13.089 1.00 97.88 298 LEU A C 1
ATOM 2288 O O . LEU A 1 298 ? 7.235 14.199 13.749 1.00 97.88 298 LEU A O 1
ATOM 2292 N N . GLU A 1 299 ? 5.539 15.237 12.702 1.00 97.69 299 GLU A N 1
ATOM 2293 C CA . GLU A 1 299 ? 5.873 16.617 13.079 1.00 97.69 299 GLU A CA 1
ATOM 2294 C C . GLU A 1 299 ? 5.408 16.999 14.497 1.00 97.69 299 GLU A C 1
ATOM 2296 O O . GLU A 1 299 ? 5.632 18.129 14.927 1.00 97.69 299 GLU A O 1
ATOM 2301 N N . LYS A 1 300 ? 4.788 16.071 15.242 1.00 97.19 300 LYS A N 1
ATOM 2302 C CA . LYS A 1 300 ? 4.250 16.268 16.602 1.00 97.19 300 LYS A CA 1
ATOM 2303 C C . LYS A 1 300 ? 3.170 17.358 16.690 1.00 97.19 300 LYS A C 1
ATOM 2305 O O . LYS A 1 300 ? 3.036 18.012 17.720 1.00 97.19 300 LYS A O 1
ATOM 2310 N N . ARG A 1 301 ? 2.405 17.558 15.613 1.00 97.38 301 ARG A N 1
ATOM 2311 C CA . ARG A 1 301 ? 1.332 18.569 15.517 1.00 97.38 301 ARG A CA 1
ATOM 2312 C C . ARG A 1 301 ? -0.051 18.032 15.873 1.00 97.38 301 ARG A C 1
ATOM 2314 O O . ARG A 1 301 ? -0.934 18.820 16.183 1.00 97.38 301 ARG A O 1
ATOM 2321 N N . VAL A 1 302 ? -0.229 16.715 15.816 1.00 97.62 302 VAL A N 1
ATOM 2322 C CA . VAL A 1 302 ? -1.458 16.001 16.192 1.00 97.62 302 VAL A CA 1
ATOM 2323 C C . VAL A 1 302 ? -1.091 14.759 17.004 1.00 97.62 302 VAL A C 1
ATOM 2325 O O . VAL A 1 302 ? 0.030 14.252 16.879 1.00 97.62 302 VAL A O 1
ATOM 2328 N N . SER A 1 303 ? -2.008 14.268 17.836 1.00 97.19 303 SER A N 1
ATOM 2329 C CA . SER A 1 303 ? -1.837 13.017 18.582 1.00 97.19 303 SER A CA 1
ATOM 2330 C C . SER A 1 303 ? -1.942 11.789 17.669 1.00 97.19 303 SER A C 1
ATOM 2332 O O . SER A 1 303 ? -2.385 11.870 16.520 1.00 97.19 303 SER A O 1
ATOM 2334 N N . PHE A 1 304 ? -1.551 10.616 18.176 1.00 97.06 304 PHE A N 1
ATOM 2335 C CA . PHE A 1 304 ? -1.690 9.372 17.418 1.00 97.06 304 PHE A CA 1
ATOM 2336 C C . PHE A 1 304 ? -3.163 9.035 17.143 1.00 97.06 304 PHE A C 1
ATOM 2338 O O . PHE A 1 304 ? -3.516 8.642 16.029 1.00 97.06 304 PHE A O 1
ATOM 2345 N N . GLY A 1 305 ? -4.036 9.225 18.136 1.00 94.12 305 GLY A N 1
ATOM 2346 C CA . GLY A 1 305 ? -5.471 8.982 17.983 1.00 94.12 305 GLY A CA 1
ATOM 2347 C C . GLY A 1 305 ? -6.155 9.917 16.983 1.00 94.12 305 GLY A C 1
ATOM 2348 O O . GLY A 1 305 ? -7.115 9.523 16.316 1.00 94.12 305 GLY A O 1
ATOM 2349 N N . GLU A 1 306 ? -5.627 11.130 16.798 1.00 97.00 306 GLU A N 1
ATOM 2350 C CA . GLU A 1 306 ? -6.119 12.066 15.787 1.00 97.00 306 GLU A CA 1
ATOM 2351 C C . GLU A 1 306 ? -5.839 11.608 14.352 1.00 97.00 306 GLU A C 1
ATOM 2353 O O . GLU A 1 306 ? -6.638 11.923 13.470 1.00 97.00 306 GLU A O 1
ATOM 2358 N N . VAL A 1 307 ? -4.781 10.820 14.102 1.00 98.06 307 VAL A N 1
ATOM 2359 C CA . VAL A 1 307 ? -4.390 10.402 12.742 1.00 98.06 307 VAL A CA 1
ATOM 2360 C C . VAL A 1 307 ? -5.565 9.777 11.997 1.00 98.06 307 VAL A C 1
ATOM 2362 O O . VAL A 1 307 ? -5.931 10.243 10.922 1.00 98.06 307 VAL A O 1
ATOM 2365 N N . THR A 1 308 ? -6.212 8.764 12.581 1.00 96.81 308 THR A N 1
ATOM 2366 C CA . THR A 1 308 ? -7.319 8.069 11.898 1.00 96.81 308 THR A CA 1
ATOM 2367 C C . THR A 1 308 ? -8.570 8.946 11.804 1.00 96.81 308 THR A C 1
ATOM 2369 O O . THR A 1 308 ? -9.245 8.926 10.777 1.00 96.81 308 THR A O 1
ATOM 2372 N N . ARG A 1 309 ? -8.841 9.785 12.815 1.00 97.44 309 ARG A N 1
ATOM 2373 C CA . ARG A 1 309 ? -9.994 10.704 12.806 1.00 97.44 309 ARG A CA 1
ATOM 2374 C C . ARG A 1 309 ? -9.885 11.764 11.715 1.00 97.44 309 ARG A C 1
ATOM 2376 O O . ARG A 1 309 ? -10.892 12.120 11.108 1.00 97.44 309 ARG A O 1
ATOM 2383 N N . ILE A 1 310 ? -8.677 12.263 11.447 1.00 98.50 310 ILE A N 1
ATOM 2384 C CA . ILE A 1 310 ? -8.421 13.205 10.350 1.00 98.50 310 ILE A CA 1
ATOM 2385 C C . ILE A 1 310 ? -8.785 12.559 9.012 1.00 98.50 310 ILE A C 1
ATOM 2387 O O . ILE A 1 310 ? -9.455 13.190 8.193 1.00 98.50 310 ILE A O 1
ATOM 2391 N N . VAL A 1 311 ? -8.399 11.296 8.808 1.00 98.50 311 VAL A N 1
ATOM 2392 C CA . VAL A 1 311 ? -8.729 10.552 7.586 1.00 98.50 311 VAL A CA 1
ATOM 2393 C C . VAL A 1 311 ? -10.236 10.312 7.477 1.00 98.50 311 VAL A C 1
ATOM 2395 O O . VAL A 1 311 ? -10.819 10.626 6.443 1.00 98.50 311 VAL A O 1
ATOM 2398 N N . GLU A 1 312 ? -10.895 9.842 8.542 1.00 98.06 312 GLU A N 1
ATOM 2399 C CA . GLU A 1 312 ? -12.355 9.649 8.564 1.00 98.06 312 GLU A CA 1
ATOM 2400 C C . GLU A 1 312 ? -13.106 10.952 8.252 1.00 98.06 312 GLU A C 1
ATOM 2402 O O . GLU A 1 312 ? -14.042 10.959 7.449 1.00 98.06 312 GLU A O 1
ATOM 2407 N N . LYS A 1 313 ? -12.670 12.081 8.823 1.00 98.12 313 LYS A N 1
ATOM 2408 C CA . LYS A 1 313 ? -13.247 13.400 8.531 1.00 98.12 313 LYS A CA 1
ATOM 2409 C C . LYS A 1 313 ? -13.032 13.803 7.072 1.00 98.12 313 LYS A C 1
ATOM 2411 O O . LYS A 1 313 ? -13.947 14.325 6.436 1.00 98.12 313 LYS A O 1
ATOM 2416 N N . ALA A 1 314 ? -11.837 13.580 6.531 1.00 98.06 314 ALA A N 1
ATOM 2417 C CA . ALA A 1 314 ? -11.526 13.936 5.153 1.00 98.06 314 ALA A CA 1
ATOM 2418 C C . ALA A 1 314 ? -12.357 13.123 4.154 1.00 98.06 314 ALA A C 1
ATOM 2420 O O . ALA A 1 314 ? -12.842 13.700 3.189 1.00 98.06 314 ALA A O 1
ATOM 2421 N N . VAL A 1 315 ? -12.563 11.828 4.413 1.00 98.12 315 VAL A N 1
ATOM 2422 C CA . VAL A 1 315 ? -13.383 10.951 3.563 1.00 98.12 315 VAL A CA 1
ATOM 2423 C C . VAL A 1 315 ? -14.866 11.293 3.688 1.00 98.12 315 VAL A C 1
ATOM 2425 O O . VAL A 1 315 ? -15.530 11.479 2.680 1.00 98.12 315 VAL A O 1
ATOM 2428 N N . SER A 1 316 ? -15.388 11.434 4.910 1.00 97.25 316 SER A N 1
ATOM 2429 C CA . SER A 1 316 ? -16.817 11.722 5.137 1.00 97.25 316 SER A CA 1
ATOM 2430 C C . SER A 1 316 ? -17.273 13.101 4.653 1.00 97.25 316 SER A C 1
ATOM 2432 O O . SER A 1 316 ? -18.454 13.290 4.380 1.00 97.25 316 SER A O 1
ATOM 2434 N N . SER A 1 317 ? -16.358 14.068 4.547 1.00 96.25 317 SER A N 1
ATOM 2435 C CA . SER A 1 317 ? -16.637 15.392 3.970 1.00 96.25 317 SER A CA 1
ATOM 2436 C C . SER A 1 317 ? -16.404 15.466 2.462 1.00 96.25 317 SER A C 1
ATOM 2438 O O . SER A 1 317 ? -16.658 16.512 1.863 1.00 96.25 317 SER A O 1
ATOM 2440 N N . GLN A 1 318 ? -15.894 14.396 1.850 1.00 97.81 318 GLN A N 1
ATOM 2441 C CA . GLN A 1 318 ? -15.602 14.363 0.429 1.00 97.81 318 GLN A CA 1
ATOM 2442 C C . GLN A 1 318 ? -16.811 13.862 -0.362 1.00 97.81 318 GLN A C 1
ATOM 2444 O O . GLN A 1 318 ? -17.382 12.821 -0.053 1.00 97.81 318 GLN A O 1
ATOM 2449 N N . GLU A 1 319 ? -17.178 14.591 -1.415 1.00 96.81 319 GLU A N 1
ATOM 2450 C CA . GLU A 1 319 ? -18.161 14.112 -2.385 1.00 96.81 319 GLU A CA 1
ATOM 2451 C C . GLU A 1 319 ? -17.589 12.931 -3.175 1.00 96.81 319 GLU A C 1
ATOM 2453 O O . GLU A 1 319 ? -16.419 12.948 -3.576 1.00 96.81 319 GLU A O 1
ATOM 2458 N N . ALA A 1 320 ? -18.425 11.919 -3.397 1.00 97.38 320 ALA A N 1
ATOM 2459 C CA . ALA A 1 320 ? -18.079 10.738 -4.164 1.00 97.38 320 ALA A CA 1
ATOM 2460 C C . ALA A 1 320 ? -18.343 10.975 -5.659 1.00 97.38 320 ALA A C 1
ATOM 2462 O O . ALA A 1 320 ? -19.486 11.100 -6.092 1.00 97.38 320 ALA A O 1
ATOM 2463 N N . TRP A 1 321 ? -17.275 11.016 -6.449 1.00 97.88 321 TRP A N 1
ATOM 2464 C CA . TRP A 1 321 ? -17.311 11.107 -7.908 1.00 97.88 321 TRP A CA 1
ATOM 2465 C C . TRP A 1 321 ? -16.115 10.356 -8.506 1.00 97.88 321 TRP A C 1
ATOM 2467 O O . TRP A 1 321 ? -15.182 9.983 -7.786 1.00 97.88 321 TRP A O 1
ATOM 2477 N N . GLU A 1 322 ? -16.172 10.067 -9.805 1.00 97.50 322 GLU A N 1
ATOM 2478 C CA . GLU A 1 322 ? -15.141 9.286 -10.494 1.00 97.50 322 GLU A CA 1
ATOM 2479 C C . GLU A 1 322 ? -14.155 10.203 -11.227 1.00 97.50 322 GLU A C 1
ATOM 2481 O O . GLU A 1 322 ? -14.561 11.080 -11.988 1.00 97.50 322 GLU A O 1
ATOM 2486 N N . ILE A 1 323 ? -12.860 9.970 -11.008 1.00 97.50 323 ILE A N 1
ATOM 2487 C CA . ILE A 1 323 ? -11.739 10.693 -11.619 1.00 97.50 323 ILE A CA 1
ATOM 2488 C C . ILE A 1 323 ? -10.979 9.744 -12.548 1.00 97.50 323 ILE A C 1
ATOM 2490 O O . ILE A 1 323 ? -10.283 8.845 -12.083 1.00 97.50 323 ILE A O 1
ATOM 2494 N N . GLU A 1 324 ? -11.097 9.902 -13.861 1.00 92.81 324 GLU A N 1
ATOM 2495 C CA . GLU A 1 324 ? -10.513 8.933 -14.801 1.00 92.81 324 GLU A CA 1
ATOM 2496 C C . GLU A 1 324 ? -9.041 9.220 -15.122 1.00 92.81 324 GLU A C 1
ATOM 2498 O O . GLU A 1 324 ? -8.240 8.295 -15.297 1.00 92.81 324 GLU A O 1
ATOM 2503 N N . SER A 1 325 ? -8.665 10.499 -15.213 1.00 96.50 325 SER A N 1
ATOM 2504 C CA . SER A 1 325 ? -7.327 10.882 -15.653 1.00 96.50 325 SER A CA 1
ATOM 2505 C C . SER A 1 325 ? -6.284 10.668 -14.549 1.00 96.50 325 SER A C 1
ATOM 2507 O O . SER A 1 325 ? -6.436 11.208 -13.452 1.00 96.50 325 SER A O 1
ATOM 2509 N N . PRO A 1 326 ? -5.153 9.985 -14.829 1.00 96.00 326 PRO A N 1
ATOM 2510 C CA . PRO A 1 326 ? -4.054 9.873 -13.873 1.00 96.00 326 PRO A CA 1
ATOM 2511 C C . PRO A 1 326 ? -3.525 11.225 -13.379 1.00 96.00 326 PRO A C 1
ATOM 2513 O O . PRO A 1 326 ? -3.114 11.323 -12.226 1.00 96.00 326 PRO A O 1
ATOM 2516 N N . SER A 1 327 ? -3.521 12.261 -14.227 1.00 96.62 327 SER A N 1
ATOM 2517 C CA . SER A 1 327 ? -3.072 13.597 -13.816 1.00 96.62 327 SER A CA 1
ATOM 2518 C C . SER A 1 327 ? -4.053 14.236 -12.838 1.00 96.62 327 SER A C 1
ATOM 2520 O O . SER A 1 327 ? -3.628 14.730 -11.801 1.00 96.62 327 SER A O 1
ATOM 2522 N N . GLU A 1 328 ? -5.356 14.144 -13.111 1.00 97.88 328 GLU A N 1
ATOM 2523 C CA . GLU A 1 328 ? -6.407 14.673 -12.232 1.00 97.88 328 GLU A CA 1
ATOM 2524 C C . GLU A 1 328 ? -6.433 13.932 -10.889 1.00 97.88 328 GLU A C 1
ATOM 2526 O O . GLU A 1 328 ? -6.587 14.561 -9.847 1.00 97.88 328 GLU A O 1
ATOM 2531 N N . ILE A 1 329 ? -6.197 12.612 -10.885 1.00 98.44 329 ILE A N 1
ATOM 2532 C CA . ILE A 1 329 ? -6.047 11.819 -9.654 1.00 98.44 329 ILE A CA 1
ATOM 2533 C C . ILE A 1 329 ? -4.916 12.381 -8.782 1.00 98.44 329 ILE A C 1
ATOM 2535 O O . ILE A 1 329 ? -5.086 12.533 -7.571 1.00 98.44 329 ILE A O 1
ATOM 2539 N N . LEU A 1 330 ? -3.758 12.680 -9.380 1.00 97.94 330 LEU A N 1
ATOM 2540 C CA . LEU A 1 330 ? -2.596 13.212 -8.663 1.00 97.94 330 LEU A CA 1
ATOM 2541 C C . LEU A 1 330 ? -2.806 14.660 -8.203 1.00 97.94 330 LEU A C 1
ATOM 2543 O O . LEU A 1 330 ? -2.431 15.006 -7.084 1.00 97.94 330 LEU A O 1
ATOM 2547 N N . GLU A 1 331 ? -3.424 15.497 -9.035 1.00 98.12 331 GLU A N 1
ATOM 2548 C CA . GLU A 1 331 ? -3.773 16.877 -8.684 1.00 98.12 331 GLU A CA 1
ATOM 2549 C C . GLU A 1 331 ? -4.752 16.915 -7.509 1.00 98.12 331 GLU A C 1
ATOM 2551 O O . GLU A 1 331 ? -4.512 17.611 -6.519 1.00 98.12 331 GLU A O 1
ATOM 2556 N N . PHE A 1 332 ? -5.806 16.101 -7.570 1.00 98.50 332 PHE A N 1
ATOM 2557 C CA . PHE A 1 332 ? -6.787 15.978 -6.501 1.00 98.50 332 PHE A CA 1
ATOM 2558 C C . PHE A 1 332 ? -6.165 15.403 -5.218 1.00 98.50 332 PHE A C 1
ATOM 2560 O O . PHE A 1 332 ? -6.423 15.900 -4.121 1.00 98.50 332 PHE A O 1
ATOM 2567 N N . HIS A 1 333 ? -5.277 14.408 -5.327 1.00 98.38 333 HIS A N 1
ATOM 2568 C CA . HIS A 1 333 ? -4.520 13.875 -4.186 1.00 98.38 333 HIS A CA 1
ATOM 2569 C C . HIS A 1 333 ? -3.712 14.963 -3.463 1.00 98.38 333 HIS A C 1
ATOM 2571 O O . HIS A 1 333 ? -3.796 15.091 -2.235 1.00 98.38 333 HIS A O 1
ATOM 2577 N N . GLU A 1 334 ? -2.981 15.799 -4.204 1.00 97.94 334 GLU A N 1
ATOM 2578 C CA . GLU A 1 334 ? -2.217 16.908 -3.621 1.00 97.94 334 GLU A CA 1
ATOM 2579 C C . GLU A 1 334 ? -3.118 18.031 -3.078 1.00 97.94 334 GLU A C 1
ATOM 2581 O O . GLU A 1 334 ? -2.813 18.616 -2.031 1.00 97.94 334 GLU A O 1
ATOM 2586 N N . GLU A 1 335 ? -4.265 18.299 -3.711 1.00 98.06 335 GLU A N 1
ATOM 2587 C CA . GLU A 1 335 ? -5.267 19.232 -3.188 1.00 98.06 335 GLU A CA 1
ATOM 2588 C C . GLU A 1 335 ? -5.756 18.804 -1.798 1.00 98.06 335 GLU A C 1
ATOM 2590 O O . GLU A 1 335 ? -5.742 19.610 -0.858 1.00 98.06 335 GLU A O 1
ATOM 2595 N N . ILE A 1 336 ? -6.133 17.531 -1.635 1.00 98.31 336 ILE A N 1
ATOM 2596 C CA . ILE A 1 336 ? -6.597 16.986 -0.355 1.00 98.31 336 ILE A CA 1
ATOM 2597 C C . ILE A 1 336 ? -5.486 17.056 0.696 1.00 98.31 336 ILE A C 1
ATOM 2599 O O . ILE A 1 336 ? -5.737 17.499 1.822 1.00 98.31 336 ILE A O 1
ATOM 2603 N N . LYS A 1 337 ? -4.244 16.697 0.342 1.00 97.88 337 LYS A N 1
ATOM 2604 C CA . LYS A 1 337 ? -3.090 16.822 1.249 1.00 97.88 337 LYS A CA 1
ATOM 2605 C C . LYS A 1 337 ? -2.905 18.252 1.736 1.00 97.88 337 LYS A C 1
ATOM 2607 O O . LYS A 1 337 ? -2.702 18.473 2.932 1.00 97.88 337 LYS A O 1
ATOM 2612 N N . ARG A 1 338 ? -3.001 19.232 0.834 1.00 97.81 338 ARG A N 1
ATOM 2613 C CA . ARG A 1 338 ? -2.919 20.656 1.181 1.00 97.81 338 ARG A CA 1
ATOM 2614 C C . ARG A 1 338 ? -4.075 21.070 2.091 1.00 97.81 338 ARG A C 1
ATOM 2616 O O . ARG A 1 338 ? -3.823 21.704 3.112 1.00 97.81 338 ARG A O 1
ATOM 2623 N N . ARG A 1 339 ? -5.314 20.679 1.767 1.00 97.62 339 ARG A N 1
ATOM 2624 C CA . ARG A 1 339 ? -6.516 20.971 2.569 1.00 97.62 339 ARG A CA 1
ATOM 2625 C C . ARG A 1 339 ? -6.375 20.458 4.000 1.00 97.62 339 ARG A C 1
ATOM 2627 O O . ARG A 1 339 ? -6.618 21.214 4.938 1.00 97.62 339 ARG A O 1
ATOM 2634 N N . VAL A 1 340 ? -5.936 19.209 4.164 1.00 97.94 340 VAL A N 1
ATOM 2635 C CA . VAL A 1 340 ? -5.700 18.611 5.483 1.00 97.94 340 VAL A CA 1
ATOM 2636 C C . VAL A 1 340 ? -4.588 19.353 6.214 1.00 97.94 340 VAL A C 1
ATOM 2638 O O . VAL A 1 340 ? -4.810 19.796 7.331 1.00 97.94 340 VAL A O 1
ATOM 2641 N N . ARG A 1 341 ? -3.422 19.574 5.596 1.00 96.50 341 ARG A N 1
ATOM 2642 C CA . ARG A 1 341 ? -2.308 20.274 6.259 1.00 96.50 341 ARG A CA 1
ATOM 2643 C C . ARG A 1 341 ? -2.693 21.677 6.725 1.00 96.50 341 ARG A C 1
ATOM 2645 O O . ARG A 1 341 ? -2.402 22.014 7.866 1.00 96.50 341 ARG A O 1
ATOM 2652 N N . CYS A 1 342 ? -3.364 22.467 5.882 1.00 95.81 342 CYS A N 1
ATOM 2653 C CA . CYS A 1 342 ? -3.782 23.835 6.207 1.00 95.81 342 CYS A CA 1
ATOM 2654 C C . CYS A 1 342 ? -4.745 23.917 7.399 1.00 95.81 342 CYS A C 1
ATOM 2656 O O . CYS A 1 342 ? -4.751 24.932 8.084 1.00 95.81 342 CYS A O 1
ATOM 2658 N N . ALA A 1 343 ? -5.534 22.873 7.666 1.00 94.19 343 ALA A N 1
ATOM 2659 C CA . ALA A 1 343 ? -6.454 22.849 8.803 1.00 94.19 343 ALA A CA 1
ATOM 2660 C C . ALA A 1 343 ? -5.748 22.698 10.169 1.00 94.19 343 ALA A C 1
ATOM 2662 O O . ALA A 1 343 ? -6.402 22.847 11.197 1.00 94.19 343 ALA A O 1
ATOM 2663 N N . TYR A 1 344 ? -4.442 22.400 10.177 1.00 91.19 344 TYR A N 1
ATOM 2664 C CA . TYR A 1 344 ? -3.650 22.120 11.383 1.00 91.19 344 TYR A CA 1
ATOM 2665 C C . TYR A 1 344 ? -2.373 22.978 11.476 1.00 91.19 344 TYR A C 1
ATOM 2667 O O . TYR A 1 344 ? -1.464 22.631 12.235 1.00 91.19 344 TYR A O 1
ATOM 2675 N N . VAL A 1 345 ? -2.259 24.043 10.660 1.00 75.75 345 VAL A N 1
ATOM 2676 C CA . VAL A 1 345 ? -1.177 25.064 10.684 1.00 75.75 345 VAL A CA 1
ATOM 2677 C C . VAL A 1 345 ? -1.363 26.045 11.820 1.00 75.75 345 VAL A C 1
ATOM 2679 O O . VAL A 1 345 ? -2.501 26.531 11.986 1.00 75.75 345 VAL A O 1
#

Mean predicted aligned error: 4.51 Å

pLDDT: mean 92.91, std 8.33, range [57.34, 98.62]

Solvent-accessible surface area (backbone atoms only — not comparable to full-atom values): 18797 Å² total; per-residue (Å²): 105,48,76,54,62,78,55,90,60,49,49,60,48,46,65,72,67,59,39,83,24,35,22,72,51,68,94,74,94,61,75,65,93,86,47,44,80,37,96,37,64,58,61,39,39,68,74,64,44,42,62,66,38,76,42,66,58,82,54,63,70,37,34,62,51,50,51,44,38,42,74,42,22,51,30,35,28,41,48,38,56,45,19,36,40,60,45,38,54,54,51,56,51,49,20,57,75,64,72,37,46,79,30,46,27,39,61,33,50,28,24,41,54,63,68,46,63,96,54,63,76,83,49,52,56,33,39,31,41,43,36,53,43,34,42,53,58,92,52,55,73,79,61,48,33,72,44,48,60,76,56,39,64,51,42,87,79,57,93,72,58,68,65,62,33,47,24,30,46,61,35,39,43,58,17,48,49,52,49,26,47,30,44,77,68,68,45,57,69,94,32,56,46,45,24,37,19,66,82,35,39,48,26,14,35,38,37,33,74,87,72,51,72,52,71,33,71,48,76,72,47,70,66,55,31,48,52,40,40,75,40,60,94,52,84,76,81,64,62,91,96,50,52,60,72,80,70,66,62,57,72,88,80,47,93,83,62,78,42,77,55,58,39,88,84,32,68,37,40,38,49,37,60,57,33,71,81,45,41,49,42,30,36,28,30,34,54,22,21,38,58,33,31,48,50,35,30,74,70,69,70,46,49,48,51,46,31,61,51,49,19,54,51,46,29,74,73,47,73,72,42,78,68,86,48,71,65,57,48,53,53,51,26,51,49,39,24,49,55,52,46,64,77,72,111

Nearest PDB structures (foldseek):
  6mh5-assembly1_A  TM=8.858E-01  e=2.654E-25  Staphylococcus schleiferi
  4oof-assembly1_B  TM=8.873E-01  e=1.833E-23  Mycobacterium tuberculosis H37Rv
  4ooe-assembly1_B  TM=8.822E-01  e=2.136E-23  Mycobacterium tuberculosis H37Rv
  2c82-assembly1_A  TM=8.594E-01  e=8.050E-23  Mycobacterium tuberculosis H37Rv
  2y1c-assembly1_A  TM=8.124E-01  e=2.136E-23  Mycobacterium tuberculosis H37Rv

Secondary structure (DSSP, 8-state):
-EEEES-TTHHHHHHHH--SEEEEES--S---TTSEEESSHHHHHHHH--SEEEE---STTHHHHHHHHHHH-SEEEE--HHHHHHHTTHHHHHHHHTT-EEEE-SHHHHHHHHHHTT--TTTEEEEEEEE---TTTTS-HHHHHT--HHHHT--SS----HHHHHHHHHTHHHHHHHHHHHHHH---GGGEEEEEETT--EEEEEEETTS-EEEEE--S-THHHHHHHHHTTS--PPPTT--TTTTT--GGGSPP-EEE--GGG-HHHHHHHHHHSS-HHHHHHHHHHHHHHHHHHHTTSS-HHHHHHHHHHHHHTS-------HHHHHHHHHHHHHHHHHTT-

Radius of gyration: 20.04 Å; Cα contacts (8 Å, |Δi|>4): 606; chains: 1; bounding box: 49×52×49 Å

Foldseek 3Di:
DEEDEPDPCVQVVCVVVVDCEYEYHDDDPDHDPRHHYDPDLLVVLVVVLEQEAEQDDEDQVSLVVLLSCLVRYQEYAYAYLRNCLLQVQNNVVSNVVSVHYYAYLHLLSNFVVVVCVVPDLVFFPAKEFEALLAQCNVPDPVVLQFDALVSQCCGPADNDDSLCSLCSNLVLNVLSVLSSCCRNVVHDSNRYFYKYWNNCQWRMKTQGPVRDMDTRGDGPDSQQSVQCSVAPPDDDDDPPPPDVVVVPDDCVPPDTDIGTDDLVVRLSNVLSSVCNVFASLLSLLLRLQLVLLSVCSNVVLHTSNVSSVSSVVSNVPDDTDHDNDSVVSVVSSVVSSVVSNVVRD